Protein AF-A0A8J6F848-F1 (afdb_monomer)

Radius of gyration: 20.1 Å; Cα contacts (8 Å, |Δi|>4): 482; chains: 1; bounding box: 51×48×55 Å

Organism: Eleutherodactylus coqui (NCBI:txid57060)

pLDDT: mean 74.25, std 21.17, range [20.19, 95.5]

Secondary structure (DSSP, 8-state):
---------SSEEEEEEEEE--SS--SS-SSPPPTTSSS--HHHHHHHHHHHT--SS---EEES----TT--EEEEEEEEEE---TTSPPPPHHHHHHHHHHHHTTTT-EE---EE--TT--TTTT--EEEEEEEEEESS-GGGS-GGGTTTSEEES-S---HHHHHHHHHHHSEEEE-GGGS---S-------EEEEEEEEEEEE--SS-TTSS-TT-EEEEEEEEEE---TTTTPPPTT-STTHHHHHTTT--

InterPro domains:
  IPR001406 Pseudouridine synthase I, TruA [PTHR11142] (37-229)
  IPR020094 Pseudouridine synthase TruA/RsuA/RluB/E/F, N-terminal [G3DSA:3.30.70.580] (23-127)
  IPR020095 Pseudouridine synthase I, TruA, C-terminal [G3DSA:3.30.70.660] (128-230)
  IPR020097 Pseudouridine synthase I, TruA, alpha/beta domain [PF01416] (33-125)
  IPR020097 Pseudouridine synthase I, TruA, alpha/beta domain [PF01416] (169-204)
  IPR020103 Pseudouridine synthase, catalyti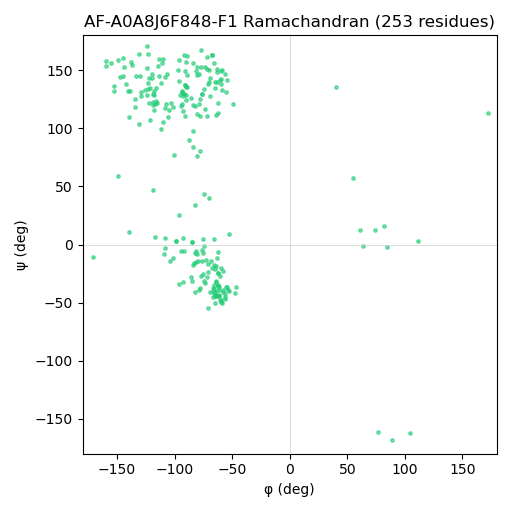c domain superfamily [SSF55120] (28-209)

Nearest PDB structures (foldseek):
  9enb-assembly1_B  TM=8.357E-01  e=1.355E-12  Homo sapiens
  9ene-assembly1_B  TM=8.222E-01  e=4.085E-12  Homo sapiens
  6sgb-assembly1_FB  TM=7.207E-01  e=4.743E-11  Trypanosoma brucei brucei
  6sgb-assembly1_FC  TM=6.734E-01  e=4.054E-10  Trypanosoma brucei brucei
  2v9k-assembly1_A  TM=6.030E-01  e=1.739E-05  Homo sapiens

Solvent-accessible surface area (backbone atoms only — not comparable to full-atom values): 14781 Å² total; per-residue (Å²): 139,86,87,80,78,68,63,94,61,98,56,47,34,32,38,32,40,29,27,34,64,61,91,62,84,74,40,53,12,39,48,67,49,60,91,89,49,96,45,53,7,52,41,45,55,54,31,55,22,49,51,73,70,59,41,61,74,83,58,61,73,42,57,37,63,70,39,54,63,70,51,74,33,76,72,42,40,26,28,36,56,55,34,60,52,93,93,47,79,80,77,52,47,64,57,45,32,52,55,37,34,65,59,28,65,93,46,67,52,39,59,76,44,45,40,59,34,42,92,88,65,41,42,44,80,70,38,61,58,45,76,48,80,47,39,37,34,22,45,33,48,68,92,70,51,57,78,91,46,57,88,66,47,47,54,35,63,56,66,74,77,66,57,69,61,51,48,56,58,29,52,75,58,43,41,77,46,77,44,61,90,37,51,64,89,65,93,82,60,92,64,84,48,51,41,37,40,28,76,39,48,48,75,43,84,47,74,75,89,57,60,88,81,76,53,62,87,75,56,47,34,35,38,35,40,39,29,22,40,36,83,30,77,92,76,77,43,38,52,55,68,77,54,99,36,35,71,63,34,71,76,63,77,66,125

Sequence (255 aa):
MCFIRVSLCSSLKIRVPLRLTDYSFSHSGVVRAPETQAVLGVQNYLEMAAQKLRPVGKVTFSISSRTDSGVHAICNSAHVDIERTPDKSPFSEETLVEALNYHLQPEPISIRKAIRVRDDFHARFKAISRTYFYRVVTGCKYRSLPVFERDLCWAAAERHLDVPRIQEAAQFFVGTHDFSGFRSIHKNTPCQSPVRTLLKADITPSTSLLPNPLQNSSLQFWDFTFKGSEDDQRSGRCRFGESHTATNKISSGRA

Structure (mmCIF, N/CA/C/O backbone):
data_AF-A0A8J6F848-F1
#
_entry.id   AF-A0A8J6F848-F1
#
loop_
_atom_site.group_PDB
_atom_site.id
_atom_site.type_symbol
_atom_site.label_atom_id
_atom_site.label_alt_id
_atom_site.label_comp_id
_atom_site.label_asym_id
_atom_site.label_entity_id
_atom_site.label_seq_id
_atom_site.pdbx_PDB_ins_code
_atom_site.Cartn_x
_atom_site.Cartn_y
_atom_site.Cartn_z
_atom_site.occupancy
_atom_site.B_iso_or_equiv
_atom_site.auth_seq_id
_atom_site.auth_comp_id
_atom_site.auth_asym_id
_atom_site.auth_atom_id
_atom_site.pdbx_PDB_model_num
ATOM 1 N N . MET A 1 1 ? -10.408 6.714 -5.820 1.00 21.14 1 MET A N 1
ATOM 2 C CA . MET A 1 1 ? -11.429 6.945 -4.773 1.00 21.14 1 MET A CA 1
ATOM 3 C C . MET A 1 1 ? -12.476 5.847 -4.883 1.00 21.14 1 MET A C 1
ATOM 5 O O . MET A 1 1 ? -12.931 5.598 -5.986 1.00 21.14 1 MET A O 1
ATOM 9 N N . CYS A 1 2 ? -12.818 5.155 -3.798 1.00 20.19 2 CYS A N 1
ATOM 10 C CA . CYS A 1 2 ? -13.908 4.172 -3.785 1.00 20.19 2 CYS A CA 1
ATOM 11 C C . CYS A 1 2 ? -14.793 4.480 -2.576 1.00 20.19 2 CYS A C 1
ATOM 13 O O . CYS A 1 2 ? -14.394 4.233 -1.439 1.00 20.19 2 CYS A O 1
ATOM 15 N N . PHE A 1 3 ? -15.944 5.093 -2.844 1.00 22.11 3 PHE A N 1
ATOM 16 C CA . PHE A 1 3 ? -17.043 5.289 -1.900 1.00 22.11 3 PHE A CA 1
ATOM 17 C C . PHE A 1 3 ? -17.921 4.027 -1.870 1.00 22.11 3 PHE A C 1
ATOM 19 O O . PHE A 1 3 ? -17.901 3.289 -2.849 1.00 22.11 3 PHE A O 1
ATOM 26 N N . ILE A 1 4 ? -18.665 3.791 -0.775 1.00 23.91 4 ILE A N 1
ATOM 27 C CA . ILE A 1 4 ? -20.105 3.424 -0.745 1.00 23.91 4 ILE A CA 1
ATOM 28 C C . ILE A 1 4 ? -20.554 3.049 0.696 1.00 23.91 4 ILE A C 1
ATOM 30 O O . ILE A 1 4 ? -20.099 2.060 1.261 1.00 23.91 4 ILE A O 1
ATOM 34 N N . ARG A 1 5 ? -21.436 3.922 1.221 1.00 21.75 5 ARG A N 1
ATOM 35 C CA . ARG A 1 5 ? -22.673 3.805 2.043 1.00 21.75 5 ARG A CA 1
ATOM 36 C C . ARG A 1 5 ? -22.828 2.795 3.213 1.00 21.75 5 ARG A C 1
ATOM 38 O O . ARG A 1 5 ? -22.573 1.603 3.091 1.00 21.75 5 ARG A O 1
ATOM 45 N N . VAL A 1 6 ? -23.389 3.337 4.304 1.00 21.84 6 VAL A N 1
ATOM 46 C CA . VAL A 1 6 ? -23.516 2.841 5.695 1.00 21.84 6 VAL A CA 1
ATOM 47 C C . VAL A 1 6 ? -24.875 2.169 5.980 1.00 21.84 6 VAL A C 1
ATOM 49 O O . VAL A 1 6 ? -25.885 2.605 5.433 1.00 21.84 6 VAL A O 1
ATOM 52 N N . SER A 1 7 ? -24.921 1.193 6.902 1.00 22.55 7 SER A N 1
ATOM 53 C CA . SER A 1 7 ? -26.113 0.860 7.713 1.00 22.55 7 SER A CA 1
ATOM 54 C C . SER A 1 7 ? -25.700 0.414 9.123 1.00 22.55 7 SER A C 1
ATOM 56 O O . SER A 1 7 ? -24.650 -0.199 9.283 1.00 22.55 7 SER A O 1
ATOM 58 N N . LEU A 1 8 ? -26.517 0.772 10.118 1.00 25.59 8 LEU A N 1
ATOM 59 C CA . LEU A 1 8 ? -26.288 0.679 11.565 1.00 25.59 8 LEU A CA 1
ATOM 60 C C . LEU A 1 8 ? -26.428 -0.753 12.109 1.00 25.59 8 LEU A C 1
ATOM 62 O O . LEU A 1 8 ? -27.462 -1.384 11.909 1.00 25.59 8 LEU A O 1
ATOM 66 N N . CYS A 1 9 ? -25.429 -1.201 12.867 1.00 23.30 9 CYS A N 1
ATOM 67 C CA . CYS A 1 9 ? -25.507 -2.315 13.810 1.00 23.30 9 CYS A CA 1
ATOM 68 C C . CYS A 1 9 ? -24.626 -1.972 15.025 1.00 23.30 9 CYS A C 1
ATOM 70 O O . CYS A 1 9 ? -23.692 -1.175 14.917 1.00 23.30 9 CYS A O 1
ATOM 72 N N . SER A 1 10 ? -24.945 -2.524 16.193 1.00 26.39 10 SER A N 1
ATOM 73 C CA . SER A 1 10 ? -24.353 -2.240 17.514 1.00 26.39 10 SER A CA 1
ATOM 74 C C . SER A 1 10 ? -22.871 -2.634 17.671 1.00 26.39 10 SER A C 1
ATOM 76 O O . SER A 1 10 ? -22.299 -2.452 18.741 1.00 26.39 10 SER A O 1
ATOM 78 N N . SER A 1 11 ? -22.227 -3.091 16.594 1.00 30.44 11 SER A N 1
ATOM 79 C CA . SER A 1 11 ? -20.779 -3.251 16.461 1.00 30.44 11 SER A CA 1
ATOM 80 C C . SER A 1 11 ? -20.291 -2.366 15.308 1.00 30.44 11 SER A C 1
ATOM 82 O O . SER A 1 11 ? -20.794 -2.425 14.187 1.00 30.44 11 SER A O 1
ATOM 84 N N . LEU A 1 12 ? -19.359 -1.452 15.587 1.00 31.36 12 LEU A N 1
ATOM 85 C CA . LEU A 1 12 ? -18.948 -0.440 14.618 1.00 31.36 12 LEU A CA 1
ATOM 86 C C . LEU A 1 12 ? -17.886 -1.019 13.673 1.00 31.36 12 LEU A C 1
ATOM 88 O O . LEU A 1 12 ? -16.706 -1.023 14.021 1.00 31.36 12 LEU A O 1
ATOM 92 N N . LYS A 1 13 ? -18.299 -1.467 12.481 1.00 38.81 13 LYS A N 1
ATOM 93 C CA . LYS A 1 13 ? -17.378 -1.859 11.403 1.00 38.81 13 LYS A CA 1
ATOM 94 C C . LYS A 1 13 ? -16.913 -0.632 10.640 1.00 38.81 13 LYS A C 1
ATOM 96 O O . LYS A 1 13 ? -17.727 0.069 10.032 1.00 38.81 13 LYS A O 1
ATOM 101 N N . ILE A 1 14 ? -15.611 -0.366 10.623 1.00 50.69 14 ILE A N 1
ATOM 102 C CA . ILE A 1 14 ? -15.056 0.794 9.918 1.00 50.69 14 ILE A CA 1
ATOM 103 C C . ILE A 1 14 ? -14.006 0.371 8.909 1.00 50.69 14 ILE A C 1
ATOM 105 O O . ILE A 1 14 ? -13.036 -0.301 9.243 1.00 50.69 14 ILE A O 1
ATOM 109 N N . ARG A 1 15 ? -14.165 0.838 7.669 1.00 42.88 15 ARG A N 1
ATOM 110 C CA . ARG A 1 15 ? -13.105 0.829 6.669 1.00 42.88 15 ARG A CA 1
ATOM 111 C C . ARG A 1 15 ? -12.149 1.979 6.940 1.00 42.88 15 ARG A C 1
ATOM 113 O O . ARG A 1 15 ? -12.528 3.144 6.858 1.00 42.88 15 ARG A O 1
ATOM 120 N N . VAL A 1 16 ? -10.892 1.631 7.152 1.00 51.47 16 VAL A N 1
ATOM 121 C CA . VAL A 1 16 ? -9.799 2.564 7.388 1.00 51.47 16 VAL A CA 1
ATOM 122 C C . VAL A 1 16 ? -8.853 2.519 6.187 1.00 51.47 16 VAL A C 1
ATOM 124 O O . VAL A 1 16 ? -8.072 1.572 6.066 1.00 51.47 16 VAL A O 1
ATOM 127 N N . PRO A 1 17 ? -8.916 3.465 5.232 1.00 35.94 17 PRO A N 1
ATOM 128 C CA . PRO A 1 17 ? -7.789 3.725 4.347 1.00 35.94 17 PRO A CA 1
ATOM 129 C C . PRO A 1 17 ? -6.576 4.205 5.158 1.00 35.94 17 PRO A C 1
ATOM 131 O O . PRO A 1 17 ? -6.552 5.297 5.729 1.00 35.94 17 PRO A O 1
ATOM 134 N N . LEU A 1 18 ? -5.564 3.354 5.169 1.00 39.75 18 LEU A N 1
ATOM 135 C CA . LEU A 1 18 ? -4.240 3.554 5.723 1.00 39.75 18 LEU A CA 1
ATOM 136 C C . LEU A 1 18 ? -3.334 4.142 4.645 1.00 39.75 18 LEU A C 1
ATOM 138 O O . LEU A 1 18 ? -3.220 3.591 3.546 1.00 39.75 18 LEU A O 1
ATOM 142 N N . ARG A 1 19 ? -2.654 5.235 4.978 1.00 34.75 19 ARG A N 1
ATOM 143 C CA . ARG A 1 19 ? -1.464 5.668 4.254 1.00 34.75 19 ARG A CA 1
ATOM 144 C C . ARG A 1 19 ? -0.260 5.367 5.123 1.00 34.75 19 ARG A C 1
ATOM 146 O O . ARG A 1 19 ? -0.031 6.003 6.148 1.00 34.75 19 ARG A O 1
ATOM 153 N N . LEU A 1 20 ? 0.497 4.387 4.669 1.00 42.78 20 LEU A N 1
ATOM 154 C CA . LEU A 1 20 ? 1.855 4.128 5.098 1.00 42.78 20 LEU A CA 1
ATOM 155 C C . LEU A 1 20 ? 2.745 4.985 4.208 1.00 42.78 20 LEU A C 1
ATOM 157 O O . LEU A 1 20 ? 3.105 4.609 3.092 1.00 42.78 20 LEU A O 1
ATOM 161 N N . THR A 1 21 ? 2.989 6.205 4.665 1.00 35.31 21 THR A N 1
ATOM 162 C CA . THR A 1 21 ? 4.119 7.002 4.197 1.00 35.31 21 THR A CA 1
ATOM 163 C C . THR A 1 21 ? 5.310 6.564 5.027 1.00 35.31 21 THR A C 1
ATOM 165 O O . THR A 1 21 ? 5.584 7.165 6.058 1.00 35.31 21 THR A O 1
ATOM 168 N N . ASP A 1 22 ? 5.957 5.475 4.620 1.00 37.97 22 ASP A N 1
ATOM 169 C CA . ASP A 1 22 ? 7.208 5.074 5.248 1.00 37.97 22 ASP A CA 1
ATOM 170 C C . ASP A 1 22 ? 8.316 5.979 4.691 1.00 37.97 22 ASP A C 1
ATOM 172 O O . ASP A 1 22 ? 8.503 6.090 3.480 1.00 37.97 22 ASP A O 1
ATOM 176 N N . TYR A 1 23 ? 9.048 6.635 5.587 1.00 39.47 23 T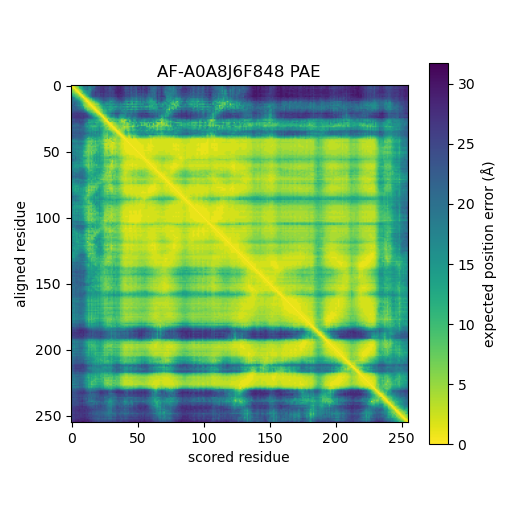YR A N 1
ATOM 177 C CA . TYR A 1 23 ? 10.386 7.161 5.299 1.00 39.47 23 TYR A CA 1
ATOM 178 C C . TYR A 1 23 ? 11.463 6.334 6.025 1.00 39.47 23 TYR A C 1
ATOM 180 O O . TYR A 1 23 ? 12.636 6.694 6.000 1.00 39.47 23 TYR A O 1
ATOM 188 N N . SER A 1 24 ? 11.087 5.230 6.685 1.00 37.69 24 SER A N 1
ATOM 189 C CA . SER A 1 24 ? 12.009 4.407 7.470 1.00 37.69 24 SER A CA 1
ATOM 190 C C . SER A 1 24 ? 11.557 2.952 7.553 1.00 37.69 24 SER A C 1
ATOM 192 O O . SER A 1 24 ? 10.431 2.665 7.921 1.00 37.69 24 SER A O 1
ATOM 194 N N . PHE A 1 25 ? 12.477 2.029 7.294 1.00 49.88 25 PHE A N 1
ATOM 195 C CA . PHE A 1 25 ? 12.288 0.575 7.209 1.00 49.88 25 PHE A CA 1
ATOM 196 C C . PHE A 1 25 ? 11.999 -0.131 8.561 1.00 49.88 25 PHE A C 1
ATOM 198 O O . PHE A 1 25 ? 12.546 -1.198 8.836 1.00 49.88 25 PHE A O 1
ATOM 205 N N . SER A 1 26 ? 11.194 0.450 9.455 1.00 57.34 26 SER A N 1
ATOM 206 C CA . SER A 1 26 ? 11.034 -0.041 10.835 1.00 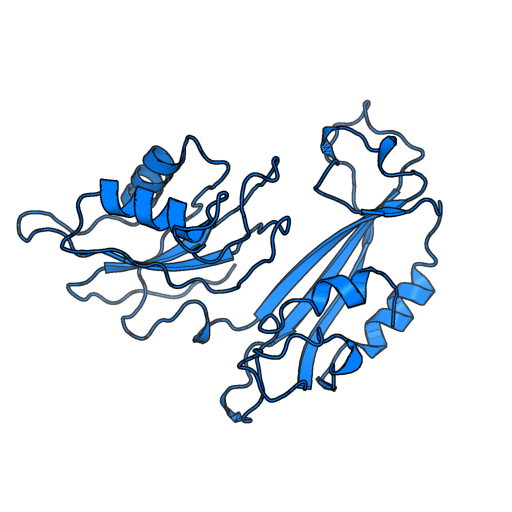57.34 26 SER A CA 1
ATOM 207 C C . SER A 1 26 ? 9.997 -1.159 11.009 1.00 57.34 26 SER A C 1
ATOM 209 O O . SER A 1 26 ? 9.794 -1.610 12.132 1.00 57.34 26 SER A O 1
ATOM 211 N N . HIS A 1 27 ? 9.363 -1.640 9.931 1.00 54.03 27 HIS A N 1
ATOM 212 C CA . HIS A 1 27 ? 8.267 -2.615 9.996 1.00 54.03 27 HIS A CA 1
ATOM 213 C C . HIS A 1 27 ? 8.552 -3.892 9.205 1.00 54.03 27 HIS A C 1
ATOM 215 O O . HIS A 1 27 ? 9.048 -3.852 8.078 1.00 54.03 27 HIS A O 1
ATOM 221 N N . SER A 1 28 ? 8.108 -5.037 9.727 1.00 62.72 28 SER A N 1
ATOM 222 C CA . SER A 1 28 ? 8.204 -6.348 9.063 1.00 62.72 28 SER A CA 1
ATOM 223 C C . SER A 1 28 ? 7.084 -6.593 8.035 1.00 62.72 28 SER A C 1
ATOM 225 O O . SER A 1 28 ? 6.619 -7.717 7.836 1.00 62.72 28 SER A O 1
ATOM 227 N N . GLY A 1 29 ? 6.654 -5.526 7.355 1.00 59.62 29 GLY A N 1
ATOM 228 C CA . GLY A 1 29 ? 5.510 -5.517 6.449 1.00 59.62 29 GLY A CA 1
ATOM 229 C C . GLY A 1 29 ? 4.186 -5.210 7.154 1.00 59.62 29 GLY A C 1
ATOM 230 O O . GLY A 1 29 ? 4.131 -4.751 8.297 1.00 59.62 29 GLY A O 1
ATOM 231 N N . VAL A 1 30 ? 3.080 -5.418 6.438 1.00 54.47 30 VAL A N 1
ATOM 232 C CA . VAL A 1 30 ? 1.762 -4.952 6.900 1.00 54.47 30 VAL A CA 1
ATOM 233 C C . VAL A 1 30 ? 1.044 -5.913 7.848 1.00 54.47 30 VAL A C 1
ATOM 235 O O . VAL A 1 30 ? 0.274 -5.466 8.693 1.00 54.47 30 VAL A O 1
ATOM 238 N N . VAL A 1 31 ? 1.253 -7.221 7.712 1.00 65.88 31 VAL A N 1
ATOM 239 C CA . VAL A 1 31 ? 0.524 -8.229 8.503 1.00 65.88 31 VAL A CA 1
ATOM 240 C C . VAL A 1 31 ? 1.118 -8.378 9.896 1.00 65.88 31 VAL A C 1
ATOM 242 O O . VAL A 1 31 ? 2.310 -8.159 10.076 1.00 65.88 31 VAL A O 1
ATOM 245 N N . ARG A 1 32 ? 0.284 -8.789 10.863 1.00 59.66 32 ARG A N 1
ATOM 246 C CA . ARG A 1 32 ? 0.712 -9.081 12.234 1.00 59.66 32 ARG A CA 1
ATOM 247 C C . ARG A 1 32 ? 1.934 -10.008 12.234 1.00 59.66 32 ARG A C 1
ATOM 249 O O . ARG A 1 32 ? 1.856 -11.131 11.731 1.00 59.66 32 ARG A O 1
ATOM 256 N N . ALA A 1 33 ? 3.026 -9.540 12.826 1.00 64.06 33 ALA A N 1
ATOM 257 C CA . ALA A 1 33 ? 4.201 -10.350 13.107 1.00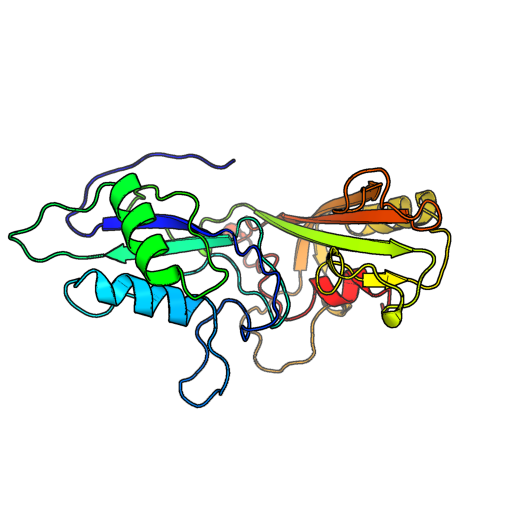 64.06 33 ALA A CA 1
ATOM 258 C C . ALA A 1 33 ? 3.978 -11.181 14.389 1.00 64.06 33 ALA A C 1
ATOM 260 O O . ALA A 1 33 ? 3.287 -10.703 15.300 1.00 64.06 33 ALA A O 1
ATOM 261 N N . PRO A 1 34 ? 4.525 -12.409 14.479 1.00 66.94 34 PRO A N 1
ATOM 262 C CA . PRO A 1 34 ? 4.526 -13.192 15.714 1.00 66.94 34 PRO A CA 1
ATOM 263 C C . PRO A 1 34 ? 5.242 -12.448 16.847 1.00 66.94 34 PRO A C 1
ATOM 265 O O . PRO A 1 34 ? 6.200 -11.723 16.597 1.00 66.94 34 PRO A O 1
ATOM 268 N N . GLU A 1 35 ? 4.839 -12.689 18.096 1.00 62.38 35 GLU A N 1
ATOM 269 C CA . GLU A 1 35 ? 5.449 -12.064 19.288 1.00 62.38 35 GLU A CA 1
ATOM 270 C C . GLU A 1 35 ? 6.948 -12.382 19.442 1.00 62.38 35 GLU A C 1
ATOM 272 O O . GLU A 1 35 ? 7.681 -11.652 20.098 1.00 62.38 35 GLU A O 1
ATOM 277 N N . THR A 1 36 ? 7.423 -13.446 18.793 1.00 61.88 36 THR A N 1
ATOM 278 C CA . THR A 1 36 ? 8.829 -13.867 18.784 1.00 61.88 36 THR A CA 1
ATOM 279 C C . THR A 1 36 ? 9.705 -13.081 17.804 1.00 61.88 36 THR A C 1
ATOM 281 O O . THR A 1 36 ? 10.917 -13.289 17.774 1.00 61.88 36 THR A O 1
ATOM 284 N N . GLN A 1 37 ? 9.124 -12.236 16.947 1.00 63.94 37 GLN A N 1
ATOM 285 C CA . GLN A 1 37 ? 9.863 -11.475 15.943 1.00 63.94 37 GLN A CA 1
ATOM 286 C C . GLN A 1 37 ? 10.250 -10.096 16.490 1.00 63.94 37 GLN A C 1
ATOM 288 O O . GLN A 1 37 ? 9.405 -9.358 16.983 1.00 63.94 37 GLN A O 1
ATOM 293 N N . ALA A 1 38 ? 11.526 -9.722 16.347 1.00 63.38 38 ALA A N 1
ATOM 294 C CA . ALA A 1 38 ? 12.065 -8.465 16.879 1.00 63.38 38 ALA A CA 1
ATOM 295 C C . ALA A 1 38 ? 11.450 -7.194 16.258 1.00 63.38 38 ALA A C 1
ATOM 297 O O . ALA A 1 38 ? 11.566 -6.115 16.831 1.00 63.38 38 ALA A O 1
ATOM 298 N N . VAL A 1 39 ? 10.813 -7.313 15.089 1.00 72.25 39 VAL A N 1
ATOM 299 C CA . VAL A 1 39 ? 10.214 -6.196 14.351 1.00 72.25 39 VAL A CA 1
ATOM 300 C C . VAL A 1 39 ? 8.729 -6.466 14.145 1.00 72.25 39 VAL A C 1
ATOM 302 O O . VAL A 1 39 ? 8.353 -7.470 13.529 1.00 72.25 39 VAL A O 1
ATOM 305 N N . LEU A 1 40 ? 7.893 -5.555 14.636 1.00 81.94 40 LEU A N 1
ATOM 306 C CA . LEU A 1 40 ? 6.441 -5.634 14.521 1.00 81.94 40 LEU A CA 1
ATOM 307 C C . LEU A 1 40 ? 5.962 -5.239 13.115 1.00 81.94 40 LEU A C 1
ATOM 309 O O . LEU A 1 40 ? 6.605 -4.467 12.401 1.00 81.94 40 LEU A O 1
ATOM 313 N N . GLY A 1 41 ? 4.814 -5.781 12.712 1.00 80.19 41 GLY A N 1
ATOM 314 C CA . GLY A 1 41 ? 4.131 -5.377 11.487 1.00 80.19 41 GLY A CA 1
ATOM 315 C C . GLY A 1 41 ? 3.163 -4.224 11.743 1.00 80.19 41 GLY A C 1
ATOM 316 O O . GLY A 1 41 ? 2.721 -4.001 12.870 1.00 80.19 41 GLY A O 1
ATOM 317 N N . VAL A 1 42 ? 2.754 -3.520 10.687 1.00 83.75 42 VAL A N 1
ATOM 318 C CA . VAL A 1 42 ? 1.798 -2.392 10.778 1.00 83.75 42 VAL A CA 1
ATOM 319 C C . VAL A 1 42 ? 0.505 -2.790 11.495 1.00 83.75 42 VAL A C 1
ATOM 321 O O . VAL A 1 42 ? -0.029 -2.022 12.293 1.00 83.75 42 VAL A O 1
ATOM 324 N N . GLN A 1 43 ? -0.001 -4.003 11.249 1.00 85.81 43 GLN A N 1
ATOM 325 C CA . GLN A 1 43 ? -1.193 -4.512 11.926 1.00 85.81 43 GLN A CA 1
ATOM 326 C C . GLN A 1 43 ? -1.044 -4.534 13.453 1.00 85.81 43 GLN A C 1
ATOM 328 O O . GLN A 1 43 ? -2.008 -4.207 14.141 1.00 85.81 43 GLN A O 1
ATOM 333 N N . ASN A 1 44 ? 0.135 -4.891 13.981 1.00 90.00 44 ASN A N 1
ATOM 334 C CA . ASN A 1 44 ? 0.377 -4.903 15.425 1.00 90.00 44 ASN A CA 1
ATOM 335 C C . ASN A 1 44 ? 0.170 -3.497 16.005 1.00 90.00 44 ASN A C 1
ATOM 337 O O . ASN A 1 44 ? -0.572 -3.337 16.970 1.00 90.00 44 ASN A O 1
ATOM 341 N N . TYR A 1 45 ? 0.758 -2.475 15.378 1.00 89.56 45 TYR A N 1
ATOM 342 C CA . TYR A 1 45 ? 0.643 -1.086 15.826 1.00 89.56 45 TYR A CA 1
ATOM 343 C C . TYR A 1 45 ? -0.789 -0.553 15.752 1.00 89.56 45 TYR A C 1
ATOM 345 O O . TYR A 1 45 ? -1.246 0.106 16.685 1.00 89.56 45 TYR A O 1
ATOM 353 N N . LEU A 1 46 ? -1.533 -0.886 14.692 1.00 89.12 46 LEU A N 1
ATOM 354 C CA . LEU A 1 46 ? -2.951 -0.528 14.576 1.00 89.12 46 LEU A CA 1
ATOM 355 C C . LEU A 1 46 ? -3.792 -1.142 15.698 1.00 89.12 46 LEU A C 1
ATOM 357 O O . LEU A 1 46 ? -4.637 -0.468 16.283 1.00 89.12 46 LEU A O 1
ATOM 361 N N . GLU A 1 47 ? -3.556 -2.414 16.015 1.00 92.88 47 GLU A N 1
ATOM 362 C CA . GLU A 1 47 ? -4.269 -3.121 17.079 1.00 92.88 47 GLU A CA 1
ATOM 363 C C . GLU A 1 47 ? -3.895 -2.581 18.463 1.00 92.88 47 GLU A C 1
ATOM 365 O O . GLU A 1 47 ? -4.778 -2.359 19.289 1.00 92.88 47 GLU A O 1
ATOM 370 N N . MET A 1 48 ? -2.615 -2.277 18.698 1.00 93.88 48 MET A N 1
ATOM 371 C CA . MET A 1 48 ? -2.149 -1.619 19.923 1.00 93.88 48 MET A CA 1
ATOM 372 C C . MET A 1 48 ? -2.772 -0.228 20.095 1.00 93.88 48 MET A C 1
ATOM 374 O O . MET A 1 48 ? -3.223 0.113 21.189 1.00 93.88 48 MET A O 1
ATOM 378 N N . ALA A 1 49 ? -2.834 0.571 19.025 1.00 92.06 49 ALA A N 1
ATOM 379 C CA . ALA A 1 49 ? -3.472 1.884 19.038 1.00 92.06 49 ALA A CA 1
ATOM 380 C C . ALA A 1 49 ? -4.980 1.779 19.307 1.00 92.06 49 ALA A C 1
ATOM 382 O O . ALA A 1 49 ? -5.508 2.506 20.148 1.00 92.06 49 ALA A O 1
ATOM 383 N N . ALA A 1 50 ? -5.670 0.834 18.663 1.00 92.56 50 ALA A N 1
ATOM 384 C CA . ALA A 1 50 ? -7.092 0.604 18.895 1.00 92.56 50 ALA A CA 1
ATOM 385 C C . ALA A 1 50 ? -7.383 0.102 20.315 1.00 92.56 50 ALA A C 1
ATOM 387 O O . ALA A 1 50 ? -8.379 0.509 20.911 1.00 92.56 50 ALA A O 1
ATOM 388 N N . GLN A 1 51 ? -6.499 -0.708 20.904 1.00 95.06 51 GLN A N 1
ATOM 389 C CA . GLN A 1 51 ? -6.664 -1.168 22.283 1.00 95.06 51 GLN A CA 1
ATOM 390 C C . GLN A 1 51 ? -6.608 -0.009 23.293 1.00 95.06 51 GLN A C 1
ATOM 392 O O . GLN A 1 51 ? -7.315 -0.036 24.303 1.00 95.06 51 GLN A O 1
ATOM 397 N N . LYS A 1 52 ? -5.841 1.056 23.008 1.00 95.38 52 LYS A N 1
ATOM 398 C CA . LYS A 1 52 ? -5.798 2.273 23.843 1.00 95.38 52 LYS A CA 1
ATOM 399 C C . LYS A 1 52 ? -7.121 3.049 23.853 1.00 95.38 52 LYS A C 1
ATOM 401 O O . LYS A 1 52 ? -7.373 3.788 24.803 1.00 95.38 52 LYS A O 1
ATOM 406 N N . LEU A 1 53 ? -8.013 2.806 22.887 1.00 92.56 53 LEU A N 1
ATOM 407 C CA . LEU A 1 53 ? -9.373 3.363 22.869 1.00 92.56 53 LEU A CA 1
ATOM 408 C C . LEU A 1 53 ? -10.328 2.687 23.869 1.00 92.56 53 LEU A C 1
ATOM 410 O O . LEU A 1 53 ? -11.485 3.099 23.979 1.00 92.56 53 LEU A O 1
ATOM 414 N N . ARG A 1 54 ? -9.840 1.679 24.609 1.00 93.38 54 ARG A N 1
ATOM 415 C CA . ARG A 1 54 ? -10.579 0.888 25.606 1.00 93.38 54 ARG A CA 1
ATOM 416 C C . ARG A 1 54 ? -11.859 0.256 25.033 1.00 93.38 54 ARG A C 1
ATOM 418 O O . ARG A 1 54 ? -12.950 0.531 25.540 1.00 93.38 54 ARG A O 1
ATOM 425 N N . PRO A 1 55 ? -11.737 -0.546 23.961 1.00 91.88 55 PRO A N 1
ATOM 426 C CA . PRO A 1 55 ? -12.849 -1.318 23.428 1.00 91.88 55 PRO A CA 1
ATOM 427 C C . PRO A 1 55 ? -13.272 -2.423 24.404 1.00 91.88 55 PRO A C 1
ATOM 429 O O . PRO A 1 55 ? -12.514 -2.810 25.298 1.00 91.88 55 PRO A O 1
ATOM 432 N N . VAL A 1 56 ? -14.470 -2.965 24.200 1.00 91.19 56 VAL A N 1
ATOM 433 C CA . VAL A 1 56 ? -14.882 -4.231 24.808 1.00 91.19 56 VAL A CA 1
ATOM 434 C C . VAL A 1 56 ? -14.134 -5.351 24.083 1.00 91.19 56 VAL A C 1
ATOM 436 O O . VAL A 1 56 ? -14.277 -5.537 22.878 1.00 91.19 56 VAL A O 1
ATOM 439 N N . GLY A 1 57 ? -13.287 -6.075 24.814 1.00 90.00 57 GLY A N 1
ATOM 440 C CA . GLY A 1 57 ? -12.504 -7.180 24.265 1.00 90.00 57 GLY A CA 1
ATOM 441 C C . GLY A 1 57 ? -11.287 -6.759 23.430 1.00 90.00 57 GLY A C 1
ATOM 442 O O . GLY A 1 57 ? -10.752 -5.654 23.553 1.00 90.00 57 GLY A O 1
ATOM 443 N N . LYS A 1 58 ? -10.800 -7.707 22.621 1.00 91.19 58 LYS A N 1
ATOM 444 C CA . LYS A 1 58 ? -9.612 -7.548 21.775 1.00 91.19 58 LYS A CA 1
ATOM 445 C C . LYS A 1 58 ? -10.013 -7.093 20.379 1.00 91.19 58 LYS A C 1
ATOM 447 O O . LYS A 1 58 ? -10.834 -7.733 19.728 1.00 91.19 58 LYS A O 1
ATOM 452 N N . VAL A 1 59 ? -9.347 -6.058 19.880 1.00 88.56 59 VAL A N 1
ATOM 453 C CA . VAL A 1 59 ? -9.542 -5.569 18.512 1.00 88.56 59 VAL A CA 1
ATOM 454 C C . VAL A 1 59 ? -8.583 -6.267 17.551 1.00 88.56 59 VAL A C 1
ATOM 456 O O . VAL A 1 59 ? -7.399 -6.432 17.842 1.00 88.56 59 VAL A O 1
ATOM 459 N N . THR A 1 60 ? -9.093 -6.686 16.392 1.00 89.88 60 THR A N 1
ATOM 460 C CA . THR A 1 60 ? -8.289 -7.269 15.310 1.00 89.88 60 THR A CA 1
ATOM 461 C C . THR A 1 60 ? -8.609 -6.568 14.000 1.00 89.88 60 THR A C 1
ATOM 463 O O . THR A 1 60 ? -9.775 -6.418 13.636 1.00 89.88 60 THR A O 1
ATOM 466 N N . PHE A 1 61 ? -7.571 -6.154 13.276 1.00 88.12 61 PHE A N 1
ATOM 467 C CA . PHE A 1 61 ? -7.731 -5.553 11.955 1.00 88.12 61 PHE A CA 1
ATOM 468 C C . PHE A 1 61 ? -7.664 -6.618 10.866 1.00 88.12 61 PHE A C 1
ATOM 470 O O . PHE A 1 61 ? -6.777 -7.467 10.841 1.00 88.12 61 PHE A O 1
ATOM 477 N N . SER A 1 62 ? -8.556 -6.505 9.891 1.00 86.25 62 SER A N 1
ATOM 478 C CA . SER A 1 62 ? -8.540 -7.322 8.684 1.00 86.25 62 SER A CA 1
ATOM 479 C C . SER A 1 62 ? -8.150 -6.465 7.488 1.00 86.25 62 SER A C 1
ATOM 481 O O . SER A 1 62 ? -8.935 -5.652 6.987 1.00 86.25 62 SER A O 1
ATOM 483 N N . ILE A 1 63 ? -6.912 -6.643 7.030 1.00 82.88 63 ILE A N 1
ATOM 484 C CA . ILE A 1 63 ? -6.276 -5.786 6.027 1.00 82.88 63 ILE A CA 1
ATOM 485 C C . ILE A 1 63 ? -6.548 -6.289 4.603 1.00 82.88 63 ILE A C 1
ATOM 487 O O . ILE A 1 63 ? -6.672 -7.486 4.346 1.00 82.88 63 ILE A O 1
ATOM 491 N N . SER A 1 64 ? -6.666 -5.354 3.660 1.00 80.44 64 SER A N 1
ATOM 492 C CA . SER A 1 64 ? -7.015 -5.629 2.267 1.00 80.44 64 SER A CA 1
ATOM 493 C C . SER A 1 64 ? -5.884 -6.262 1.468 1.00 80.44 64 SER A C 1
ATOM 495 O O . SER A 1 64 ? -6.170 -7.061 0.582 1.00 80.44 64 SER A O 1
ATOM 497 N N . SER A 1 65 ? -4.627 -5.926 1.767 1.00 75.44 65 SER A N 1
ATOM 498 C CA . SER A 1 65 ? -3.438 -6.464 1.104 1.00 75.44 65 SER A CA 1
ATOM 499 C C . SER A 1 65 ? -2.317 -6.677 2.107 1.00 75.44 65 SER A C 1
ATOM 501 O O . SER A 1 65 ? -2.058 -5.801 2.936 1.00 75.44 65 SER A O 1
ATOM 503 N N . ARG A 1 66 ? -1.613 -7.804 1.978 1.00 75.81 66 ARG A N 1
ATOM 504 C CA . ARG A 1 66 ? -0.305 -7.983 2.617 1.00 75.81 66 ARG A CA 1
ATOM 505 C C . ARG A 1 66 ? 0.722 -7.147 1.851 1.00 75.81 66 ARG A C 1
ATOM 507 O O . ARG A 1 66 ? 0.548 -6.901 0.656 1.00 75.81 66 ARG A O 1
ATOM 514 N N . THR A 1 67 ? 1.770 -6.733 2.540 1.00 72.94 67 THR A N 1
ATOM 515 C CA . THR A 1 67 ? 2.998 -6.215 1.938 1.00 72.94 67 THR A CA 1
ATOM 516 C C . THR A 1 67 ? 4.163 -6.899 2.635 1.00 72.94 67 THR A C 1
ATOM 518 O O . THR A 1 67 ? 4.060 -7.223 3.824 1.00 72.94 67 THR A O 1
ATOM 521 N N . ASP A 1 68 ? 5.226 -7.160 1.883 1.00 71.69 68 ASP A N 1
ATOM 522 C CA . ASP A 1 68 ? 6.458 -7.703 2.442 1.00 71.69 68 ASP A CA 1
ATOM 523 C C . ASP A 1 68 ? 7.248 -6.593 3.154 1.00 71.69 68 ASP A C 1
ATOM 525 O O . ASP A 1 68 ? 6.949 -5.402 3.018 1.00 71.69 68 ASP A O 1
ATOM 529 N N . SER A 1 69 ? 8.256 -6.984 3.933 1.00 70.88 69 SER A N 1
ATOM 530 C CA . SER A 1 69 ? 9.149 -6.037 4.607 1.00 70.88 69 SER A CA 1
ATOM 531 C C . SER A 1 69 ? 9.778 -5.077 3.595 1.00 70.88 69 SER A C 1
ATOM 533 O O . SER A 1 69 ? 10.299 -5.514 2.568 1.00 70.88 69 SER A O 1
ATOM 535 N N . GLY A 1 70 ? 9.728 -3.776 3.885 1.00 69.75 70 GLY A N 1
ATOM 536 C CA . GLY A 1 70 ? 10.257 -2.735 3.000 1.00 69.75 70 GLY A CA 1
ATOM 537 C C . GLY A 1 70 ? 9.334 -2.263 1.887 1.00 69.75 70 GLY A C 1
ATOM 538 O O . GLY A 1 70 ? 9.709 -1.377 1.123 1.00 69.75 70 GLY A O 1
ATOM 539 N N . VAL A 1 71 ? 8.137 -2.842 1.767 1.00 76.62 71 VAL A N 1
ATOM 540 C CA . VAL A 1 71 ? 7.140 -2.393 0.796 1.00 76.62 71 VAL A CA 1
ATOM 541 C C . VAL A 1 71 ? 6.173 -1.412 1.452 1.00 76.62 71 VAL A C 1
ATOM 543 O O . VAL A 1 71 ? 5.417 -1.755 2.364 1.00 76.62 71 VAL A O 1
ATOM 546 N N . HIS A 1 72 ? 6.165 -0.202 0.903 1.00 76.19 72 HIS A N 1
ATOM 547 C CA . HIS A 1 72 ? 5.304 0.911 1.292 1.00 76.19 72 HIS A CA 1
ATOM 548 C C . HIS A 1 72 ? 3.848 0.703 0.871 1.00 76.19 72 HIS A C 1
ATOM 550 O O . HIS A 1 72 ? 3.550 -0.047 -0.063 1.00 76.19 72 HIS A O 1
ATOM 556 N N . ALA A 1 73 ? 2.919 1.440 1.488 1.00 76.56 73 ALA A N 1
ATOM 557 C CA . ALA A 1 73 ? 1.538 1.474 1.014 1.00 76.56 73 ALA A CA 1
ATOM 558 C C . ALA A 1 73 ? 0.915 2.871 1.080 1.00 76.56 73 ALA A C 1
ATOM 560 O O . ALA A 1 73 ? 0.518 3.354 2.132 1.00 76.56 73 ALA A O 1
ATOM 561 N N . ILE A 1 74 ? 0.695 3.483 -0.080 1.00 75.62 74 ILE A N 1
ATOM 562 C CA . ILE A 1 74 ? 0.106 4.828 -0.168 1.00 75.62 74 ILE A CA 1
ATOM 563 C C . ILE A 1 74 ? -1.359 4.844 0.311 1.00 75.62 74 ILE A C 1
ATOM 565 O O . ILE A 1 74 ? -1.798 5.808 0.936 1.00 75.62 74 ILE A O 1
ATOM 569 N N . CYS A 1 75 ? -2.119 3.788 0.001 1.00 78.50 75 CYS A N 1
ATOM 570 C CA . CYS A 1 75 ? -3.556 3.677 0.272 1.00 78.50 75 CYS A CA 1
ATOM 571 C C . CYS A 1 75 ? -3.966 2.212 0.524 1.00 78.50 75 CYS A C 1
ATOM 573 O O . CYS A 1 75 ? -4.806 1.667 -0.200 1.00 78.50 75 CYS A O 1
ATOM 575 N N . ASN A 1 76 ? -3.383 1.546 1.525 1.00 80.25 76 ASN A N 1
ATOM 576 C CA . ASN A 1 76 ? -3.904 0.240 1.945 1.00 80.25 76 ASN A CA 1
ATOM 577 C C . ASN A 1 76 ? -5.257 0.441 2.643 1.00 80.25 76 ASN A C 1
ATOM 579 O O . ASN A 1 76 ? -5.513 1.485 3.222 1.00 80.25 76 ASN A O 1
ATOM 583 N N . SER A 1 77 ? -6.170 -0.517 2.576 1.00 84.44 77 SER A N 1
ATOM 584 C CA . SER A 1 77 ? -7.423 -0.466 3.341 1.00 84.44 77 SER A CA 1
ATOM 585 C C . SER A 1 77 ? -7.432 -1.571 4.384 1.00 84.44 77 SER A C 1
ATOM 587 O O . SER A 1 77 ? -6.970 -2.673 4.112 1.00 84.44 77 SER A O 1
ATOM 589 N N . ALA A 1 78 ? -8.021 -1.317 5.542 1.00 86.50 78 ALA A N 1
ATOM 590 C CA . ALA A 1 78 ? -8.365 -2.348 6.512 1.00 86.50 78 ALA A CA 1
ATOM 591 C C . ALA A 1 78 ? -9.813 -2.173 6.967 1.00 86.50 78 ALA A C 1
ATOM 593 O O . ALA A 1 78 ? -10.411 -1.123 6.726 1.00 86.50 78 ALA A O 1
ATOM 594 N N . HIS A 1 79 ? -10.379 -3.202 7.589 1.00 88.69 79 HIS A N 1
ATOM 595 C CA . HIS A 1 79 ? -11.586 -3.047 8.389 1.00 88.69 79 HIS A CA 1
ATOM 596 C C . HIS A 1 79 ? -11.368 -3.560 9.802 1.00 88.69 79 HIS A C 1
ATOM 598 O O . HIS A 1 79 ? -10.525 -4.434 10.021 1.00 88.69 79 HIS A O 1
ATOM 604 N N . VAL A 1 80 ? -12.110 -2.974 10.730 1.00 90.75 80 VAL A N 1
ATOM 605 C CA . VAL A 1 80 ? -12.030 -3.259 12.154 1.00 90.75 80 VAL A CA 1
ATOM 606 C C . VAL A 1 80 ? -13.402 -3.097 12.781 1.00 90.75 80 VAL A C 1
ATOM 608 O O . VAL A 1 80 ? -14.143 -2.188 12.396 1.00 90.75 80 VAL A O 1
ATOM 611 N N . ASP A 1 81 ? -13.681 -3.955 13.756 1.00 89.88 81 ASP A N 1
ATOM 612 C CA . ASP A 1 81 ? -14.884 -3.911 14.572 1.00 89.88 81 ASP A CA 1
ATOM 613 C C . ASP A 1 81 ? -14.475 -3.421 15.964 1.00 89.88 81 ASP A C 1
ATOM 615 O O . ASP A 1 81 ? -13.595 -4.003 16.604 1.00 89.88 81 ASP A O 1
ATOM 619 N N . ILE A 1 82 ? -15.057 -2.302 16.401 1.00 88.88 82 ILE A N 1
ATOM 620 C CA . ILE A 1 82 ? -14.763 -1.690 17.702 1.00 88.88 82 ILE A CA 1
ATOM 621 C C . ILE A 1 82 ? -16.060 -1.604 18.495 1.00 88.88 82 ILE A C 1
ATOM 623 O O . ILE A 1 82 ? -16.925 -0.771 18.218 1.00 88.88 82 ILE A O 1
ATOM 627 N N . GLU A 1 83 ? -16.177 -2.458 19.502 1.00 89.69 83 GLU A N 1
ATOM 628 C CA . GLU A 1 83 ? -17.263 -2.413 20.472 1.00 89.69 83 GLU A CA 1
ATOM 629 C C . GLU A 1 83 ? -16.875 -1.496 21.639 1.00 89.69 83 GLU A C 1
ATOM 631 O O . GLU A 1 83 ? -15.741 -1.533 22.123 1.00 89.69 83 GLU A O 1
ATOM 636 N N . ARG A 1 84 ? -17.796 -0.635 22.078 1.00 88.12 84 ARG A N 1
ATOM 637 C CA . ARG A 1 84 ? -17.608 0.236 23.248 1.00 88.12 84 ARG A CA 1
ATOM 638 C C . ARG A 1 84 ? -18.515 -0.224 24.378 1.00 88.12 84 ARG A C 1
ATOM 640 O O . ARG A 1 84 ? -19.508 -0.904 24.146 1.00 88.12 84 ARG A O 1
ATOM 647 N N . THR A 1 85 ? -18.169 0.166 25.598 1.00 87.31 85 THR A N 1
ATOM 648 C CA . THR A 1 85 ? -19.012 -0.101 26.762 1.00 87.31 85 THR A CA 1
ATOM 649 C C . THR A 1 85 ? -20.397 0.549 26.589 1.00 87.31 85 THR A C 1
ATOM 651 O O . THR A 1 85 ? -20.486 1.593 25.935 1.00 87.31 85 THR A O 1
ATOM 654 N N . PRO A 1 86 ? -21.479 -0.033 27.148 1.00 82.75 86 PRO A N 1
ATOM 655 C CA . PRO A 1 86 ? -22.853 0.430 26.905 1.00 82.75 86 PRO A CA 1
ATOM 656 C C . PRO A 1 86 ? -23.128 1.897 27.273 1.00 82.75 86 PRO A C 1
ATOM 658 O O . PRO A 1 86 ? -24.042 2.509 26.730 1.00 82.75 86 PRO A O 1
ATOM 661 N N . ASP A 1 87 ? -22.330 2.474 28.173 1.00 89.12 87 ASP A N 1
ATOM 662 C CA . ASP A 1 87 ? -22.383 3.877 28.602 1.00 89.12 87 ASP A CA 1
ATOM 663 C C . ASP A 1 87 ? -21.803 4.864 27.572 1.00 89.12 87 ASP A C 1
ATOM 665 O O . ASP A 1 87 ? -21.901 6.079 27.754 1.00 89.12 87 ASP A O 1
ATOM 669 N N . LYS A 1 88 ? -21.189 4.375 26.487 1.00 85.69 88 LYS A N 1
ATOM 670 C CA . LYS A 1 88 ? -20.492 5.208 25.502 1.00 85.69 88 LYS A CA 1
ATOM 671 C C . LYS A 1 88 ? -21.120 5.104 24.124 1.00 85.69 88 LYS A C 1
ATOM 673 O O . LYS A 1 88 ? -21.289 4.024 23.567 1.00 85.69 88 LYS A O 1
ATOM 678 N N . SER A 1 89 ? -21.354 6.260 23.509 1.00 86.81 89 SER A N 1
ATOM 679 C CA . SER A 1 89 ? -21.771 6.335 22.110 1.00 86.81 89 SER A CA 1
ATOM 680 C C . SER A 1 89 ? -20.684 5.784 21.172 1.00 86.81 89 SER A C 1
ATOM 682 O O . SER A 1 89 ? -19.491 5.929 21.459 1.00 86.81 89 SER A O 1
ATOM 684 N N . PRO A 1 90 ? -21.038 5.175 20.028 1.00 85.69 90 PRO A N 1
ATOM 685 C CA . PRO A 1 90 ? -20.057 4.793 19.015 1.00 85.69 90 PRO A CA 1
ATOM 686 C C . PRO A 1 90 ? -19.226 5.997 18.559 1.00 85.69 90 PRO A C 1
ATOM 688 O O . PRO A 1 90 ? -19.742 7.112 18.473 1.00 85.69 90 PRO A O 1
ATOM 691 N N . PHE A 1 91 ? -17.957 5.776 18.213 1.00 86.06 91 PHE A N 1
ATOM 692 C CA . PHE A 1 91 ? -17.131 6.841 17.642 1.00 86.06 91 PHE A CA 1
ATOM 693 C C . PHE A 1 91 ? -17.748 7.367 16.330 1.00 86.06 91 PHE A C 1
ATOM 695 O O . PHE A 1 91 ? -18.298 6.600 15.522 1.00 86.06 91 PHE A O 1
ATOM 702 N N . SER A 1 92 ? -17.654 8.680 16.108 1.00 90.56 92 SER A N 1
ATOM 703 C CA . SER A 1 92 ? -17.761 9.233 14.755 1.00 90.56 92 SER A CA 1
ATOM 704 C C . SER A 1 92 ? -16.547 8.796 13.930 1.00 90.56 92 SER A C 1
ATOM 706 O O . SER A 1 92 ? -15.539 8.330 14.471 1.00 90.56 92 SER A O 1
ATOM 708 N N . GLU A 1 93 ? -16.651 8.910 12.609 1.00 87.00 93 GLU A N 1
ATOM 709 C CA . GLU A 1 93 ? -15.564 8.536 11.703 1.00 87.00 93 GLU A CA 1
ATOM 710 C C . GLU A 1 93 ? -14.330 9.415 11.957 1.00 87.00 93 GLU A C 1
ATOM 712 O O . GLU A 1 93 ? -13.222 8.902 12.098 1.00 87.00 93 GLU A O 1
ATOM 717 N N . GLU A 1 94 ? -14.530 10.722 12.113 1.00 90.75 94 GLU A N 1
ATOM 718 C CA . GLU A 1 94 ? -13.481 11.713 12.351 1.00 90.75 94 GLU A CA 1
ATOM 719 C C . GLU A 1 94 ? -12.782 11.486 13.694 1.00 90.75 94 GLU A C 1
ATOM 721 O O . GLU A 1 94 ? -11.559 11.349 13.738 1.00 90.75 94 GLU A O 1
ATOM 726 N N . THR A 1 95 ? -13.550 11.342 14.781 1.00 92.44 95 THR A N 1
ATOM 727 C CA . THR A 1 95 ? -12.982 11.118 16.119 1.00 92.44 95 THR A CA 1
ATOM 728 C C . THR A 1 95 ? -12.200 9.812 16.182 1.00 92.44 95 THR A C 1
ATOM 730 O O . THR A 1 95 ? -11.172 9.750 16.854 1.00 92.44 95 THR A O 1
ATOM 733 N N . LEU A 1 96 ? -12.638 8.761 15.478 1.00 91.38 96 LEU A N 1
ATOM 734 C CA . LEU A 1 96 ? -11.867 7.522 15.435 1.00 91.38 96 LEU A CA 1
ATOM 735 C C . LEU A 1 96 ? -10.519 7.719 14.732 1.00 91.38 96 LEU A C 1
ATOM 737 O O . LEU A 1 96 ? -9.505 7.218 15.216 1.00 91.38 96 LEU A O 1
ATOM 741 N N . VAL A 1 97 ? -10.503 8.429 13.599 1.00 89.31 97 VAL A N 1
ATOM 742 C CA . VAL A 1 97 ? -9.266 8.723 12.860 1.00 89.31 97 VAL A CA 1
ATOM 743 C C . VAL A 1 97 ? -8.294 9.503 13.737 1.00 89.31 97 VAL A C 1
ATOM 745 O O . VAL A 1 97 ? -7.133 9.113 13.847 1.00 89.31 97 VAL A O 1
ATOM 748 N N . GLU A 1 98 ? -8.764 10.567 14.385 1.00 93.88 98 GLU A N 1
ATOM 749 C 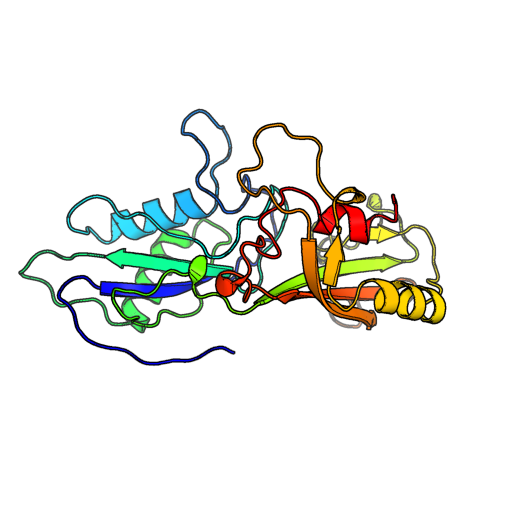CA . GLU A 1 98 ? -7.950 11.396 15.276 1.00 93.88 98 GLU A CA 1
ATOM 750 C C . GLU A 1 98 ? -7.400 10.593 16.456 1.00 93.88 98 GLU A C 1
ATOM 752 O O . GLU A 1 98 ? -6.198 10.626 16.715 1.00 93.88 98 GLU A O 1
ATOM 757 N N . ALA A 1 99 ? -8.250 9.816 17.132 1.00 94.25 99 ALA A N 1
ATOM 758 C CA . ALA A 1 99 ? -7.850 9.053 18.309 1.00 94.25 99 ALA A CA 1
ATOM 759 C C . ALA A 1 99 ? -6.849 7.936 17.973 1.00 94.25 99 ALA A C 1
ATOM 761 O O . ALA A 1 99 ? -5.873 7.731 18.698 1.00 94.25 99 ALA A O 1
ATOM 762 N N . LEU A 1 100 ? -7.048 7.225 16.859 1.00 91.81 100 LEU A N 1
ATOM 763 C CA . LEU A 1 100 ? -6.086 6.223 16.407 1.00 91.81 100 LEU A CA 1
ATOM 764 C C . LEU A 1 100 ? -4.763 6.873 15.983 1.00 91.81 100 LEU A C 1
ATOM 766 O O . LEU A 1 100 ? -3.711 6.406 16.407 1.00 91.81 100 LEU A O 1
ATOM 770 N N . ASN A 1 101 ? -4.796 7.964 15.209 1.00 89.69 101 ASN A N 1
ATOM 771 C CA . ASN A 1 101 ? -3.582 8.682 14.807 1.00 89.69 101 ASN A CA 1
ATOM 772 C C . ASN A 1 101 ? -2.815 9.243 16.005 1.00 89.69 101 ASN A C 1
ATOM 774 O O . ASN A 1 101 ? -1.592 9.161 16.022 1.00 89.69 101 ASN A O 1
ATOM 778 N N . TYR A 1 102 ? -3.508 9.755 17.026 1.00 95.50 102 TYR A N 1
ATOM 779 C CA . TYR A 1 102 ? -2.887 10.199 18.274 1.00 95.50 102 TYR A CA 1
ATOM 780 C C . TYR A 1 102 ? -2.063 9.079 18.925 1.00 95.50 102 TYR A C 1
ATOM 782 O O . TYR A 1 102 ? -0.931 9.290 19.351 1.00 95.50 102 TYR A O 1
ATOM 790 N N . HIS A 1 103 ? -2.592 7.856 18.946 1.00 94.12 103 HIS A N 1
ATOM 791 C CA . HIS A 1 103 ? -1.889 6.701 19.502 1.00 94.12 103 HIS A CA 1
ATOM 792 C C . HIS A 1 103 ? -0.834 6.081 18.578 1.00 94.12 103 HIS A C 1
ATOM 794 O O . HIS A 1 103 ? -0.016 5.300 19.070 1.00 94.12 103 HIS A O 1
ATOM 800 N N . LEU A 1 104 ? -0.849 6.430 17.289 1.00 88.06 104 LEU A N 1
ATOM 801 C CA . LEU A 1 104 ? 0.124 6.016 16.276 1.00 88.06 104 LEU A CA 1
ATOM 802 C C . LEU A 1 104 ? 1.256 7.030 16.074 1.00 88.06 104 LEU A C 1
ATOM 804 O O . LEU A 1 104 ? 2.181 6.710 15.349 1.00 88.06 104 LEU A O 1
ATOM 808 N N . GLN A 1 105 ? 1.223 8.209 16.711 1.00 87.88 105 GLN A N 1
ATOM 809 C CA . GLN A 1 105 ? 2.229 9.273 16.537 1.00 87.88 105 GLN A CA 1
ATOM 810 C C . GLN A 1 105 ? 3.706 8.829 16.577 1.00 87.88 105 GLN A C 1
ATOM 812 O O . GLN A 1 105 ? 4.487 9.414 15.828 1.00 87.88 105 GLN A O 1
ATOM 817 N N . PRO A 1 106 ? 4.126 7.850 17.410 1.00 86.06 106 PRO A N 1
ATOM 818 C CA . PRO A 1 106 ? 5.514 7.380 17.405 1.00 86.06 106 PRO A CA 1
ATOM 819 C C . PRO A 1 106 ? 5.917 6.643 16.122 1.00 86.06 106 PRO A C 1
ATOM 821 O O . PRO A 1 106 ? 7.103 6.529 15.829 1.00 86.06 106 PRO A O 1
ATOM 824 N N . GLU A 1 107 ? 4.940 6.143 15.370 1.00 83.44 107 GLU A N 1
ATOM 825 C CA . GLU A 1 107 ? 5.136 5.296 14.203 1.00 83.44 107 GLU A CA 1
ATOM 826 C C . GLU A 1 107 ? 4.841 6.078 12.912 1.00 83.44 107 GLU A C 1
ATOM 828 O O . GLU A 1 107 ? 3.917 6.897 12.874 1.00 83.44 107 GLU A O 1
ATOM 833 N N . PRO A 1 108 ? 5.534 5.798 11.795 1.00 79.31 108 PRO A N 1
ATOM 834 C CA . PRO A 1 108 ? 5.248 6.387 10.482 1.00 79.31 108 PRO A CA 1
ATOM 835 C C . PRO A 1 108 ? 3.981 5.784 9.828 1.00 79.31 108 PRO A C 1
ATOM 837 O O . PRO A 1 108 ? 3.931 5.475 8.636 1.00 79.31 108 PRO A O 1
ATOM 840 N N . ILE A 1 109 ? 2.914 5.616 10.612 1.00 81.94 109 ILE A N 1
ATOM 841 C CA . ILE A 1 109 ? 1.627 5.052 10.205 1.00 81.94 109 ILE A CA 1
ATOM 842 C C . ILE A 1 109 ? 0.569 6.140 10.348 1.00 81.94 109 ILE A C 1
ATOM 844 O O . ILE A 1 109 ? 0.350 6.669 11.433 1.00 81.94 109 ILE A O 1
ATOM 848 N N . SER A 1 110 ? -0.144 6.437 9.259 1.00 81.94 110 SER A N 1
ATOM 849 C CA . SER A 1 110 ? -1.237 7.409 9.290 1.00 81.94 110 SER A CA 1
ATOM 850 C C . SER A 1 110 ? -2.540 6.826 8.758 1.00 81.94 110 SER A C 1
ATOM 852 O O . SER A 1 110 ? -2.619 6.205 7.691 1.00 81.94 110 SER A O 1
ATOM 854 N N . ILE A 1 111 ? -3.606 7.066 9.503 1.00 84.88 111 ILE A N 1
ATOM 855 C CA . ILE A 1 111 ? -4.972 6.812 9.086 1.00 84.88 111 ILE A CA 1
ATOM 856 C C . ILE A 1 111 ? -5.500 8.070 8.413 1.00 84.88 111 ILE A C 1
ATOM 858 O O . ILE A 1 111 ? -5.500 9.148 9.001 1.00 84.88 111 ILE A O 1
ATOM 862 N N . ARG A 1 112 ? -5.982 7.941 7.175 1.00 82.69 112 ARG A N 1
ATOM 863 C CA . ARG A 1 112 ? -6.460 9.103 6.410 1.00 82.69 112 ARG A CA 1
ATOM 864 C C . ARG A 1 112 ? -7.943 9.363 6.548 1.00 82.69 112 ARG A C 1
ATOM 866 O O . ARG A 1 112 ? -8.382 10.495 6.384 1.00 82.69 112 ARG A O 1
ATOM 873 N N . LYS A 1 113 ? -8.718 8.299 6.708 1.00 83.25 113 LYS A N 1
ATOM 874 C CA . LYS A 1 113 ? -10.172 8.354 6.752 1.00 83.25 113 LYS A CA 1
ATOM 875 C C . LYS A 1 113 ? -10.690 7.093 7.429 1.00 83.25 113 LYS A C 1
ATOM 877 O O . LYS A 1 113 ? -10.040 6.052 7.379 1.00 83.25 113 LYS A O 1
ATOM 882 N N . ALA A 1 114 ? -11.864 7.203 8.021 1.00 86.75 114 ALA A N 1
ATOM 883 C CA . ALA A 1 114 ? -12.699 6.104 8.465 1.00 86.75 114 ALA A CA 1
ATOM 884 C C . ALA A 1 114 ? -14.030 6.214 7.721 1.00 86.75 114 ALA A C 1
ATOM 886 O O . ALA A 1 114 ? -14.452 7.317 7.388 1.00 86.75 114 ALA A O 1
ATOM 887 N N . ILE A 1 115 ? -14.655 5.085 7.404 1.00 86.62 115 ILE A N 1
ATOM 888 C CA . ILE A 1 115 ? -16.021 5.040 6.876 1.00 86.62 115 ILE A CA 1
ATOM 889 C C . ILE A 1 115 ? -16.732 3.855 7.512 1.00 86.62 115 ILE A C 1
ATOM 891 O O . ILE A 1 115 ? -16.185 2.751 7.491 1.00 86.62 115 ILE A O 1
ATOM 895 N N . ARG A 1 116 ? -17.946 4.044 8.026 1.00 87.56 116 ARG A N 1
ATOM 896 C CA . ARG A 1 116 ? -18.785 2.933 8.486 1.00 87.56 116 ARG A CA 1
ATOM 897 C C . ARG A 1 116 ? -19.169 2.038 7.312 1.00 87.56 116 ARG A C 1
ATOM 899 O O . ARG A 1 116 ? -19.565 2.511 6.248 1.00 87.56 116 ARG A O 1
ATOM 906 N N . VAL A 1 117 ? -19.059 0.734 7.500 1.00 84.56 117 VAL A N 1
ATOM 907 C CA . VAL A 1 117 ? -19.387 -0.262 6.474 1.00 84.56 117 VAL A CA 1
ATOM 908 C C . VAL A 1 117 ? -20.437 -1.233 6.988 1.00 84.56 117 VAL A C 1
ATOM 910 O O . VAL A 1 117 ? -20.702 -1.304 8.181 1.00 84.56 117 VAL A O 1
ATOM 913 N N . ARG A 1 118 ? -21.061 -1.962 6.062 1.00 83.12 118 ARG A N 1
ATOM 914 C CA . ARG A 1 118 ? -22.008 -3.028 6.392 1.00 83.12 118 ARG A CA 1
ATOM 915 C C . ARG A 1 118 ? -21.305 -4.187 7.097 1.00 83.12 118 ARG A C 1
ATOM 917 O O . ARG A 1 118 ? -20.130 -4.445 6.836 1.00 83.12 118 ARG A O 1
ATOM 924 N N . ASP A 1 119 ? -22.067 -4.954 7.868 1.00 83.06 119 ASP A N 1
ATOM 925 C CA . ASP A 1 119 ? -21.554 -6.109 8.613 1.00 83.06 119 ASP A CA 1
ATOM 926 C C . ASP A 1 119 ? -20.938 -7.196 7.718 1.00 83.06 119 ASP A C 1
ATOM 928 O O . ASP A 1 119 ? -20.016 -7.895 8.140 1.00 83.06 119 ASP A O 1
ATOM 932 N N . ASP A 1 120 ? -21.394 -7.298 6.463 1.00 84.50 120 ASP A N 1
ATOM 933 C CA . ASP A 1 120 ? -20.889 -8.239 5.456 1.00 84.50 120 ASP A CA 1
ATOM 934 C C . ASP A 1 120 ? -19.649 -7.733 4.692 1.00 84.50 120 ASP A C 1
ATOM 936 O O . ASP A 1 120 ? -19.157 -8.388 3.764 1.00 84.50 120 ASP A O 1
ATOM 940 N N . PHE A 1 121 ? -19.138 -6.546 5.028 1.00 85.38 121 PHE A N 1
ATOM 941 C CA . PHE A 1 121 ? -17.942 -6.010 4.398 1.00 85.38 121 PHE A CA 1
ATOM 942 C C . PHE A 1 121 ? -16.687 -6.719 4.904 1.00 85.38 121 PHE A C 1
ATOM 944 O O . PHE A 1 121 ? -16.456 -6.836 6.102 1.00 85.38 121 PHE A O 1
ATOM 951 N N . HIS A 1 122 ? -15.810 -7.090 3.971 1.00 85.00 122 HIS A N 1
ATOM 952 C CA . HIS A 1 122 ? -14.473 -7.562 4.296 1.00 85.00 122 HIS A CA 1
ATOM 953 C C . HIS A 1 122 ? -13.447 -6.889 3.384 1.00 85.00 122 HIS A C 1
ATOM 955 O O . HIS A 1 122 ? -13.464 -7.091 2.169 1.00 85.00 122 HIS A O 1
ATOM 961 N N . ALA A 1 123 ? -12.513 -6.127 3.964 1.00 82.12 123 ALA A N 1
ATOM 962 C CA . ALA A 1 123 ? -11.560 -5.288 3.225 1.00 82.12 123 ALA A CA 1
ATOM 963 C C . ALA A 1 123 ? -10.749 -6.056 2.169 1.00 82.12 123 ALA A C 1
ATOM 965 O O . ALA A 1 123 ? -10.489 -5.530 1.090 1.00 82.12 123 ALA A O 1
ATOM 966 N N . ARG A 1 124 ? -10.372 -7.307 2.464 1.00 82.31 124 ARG A N 1
ATOM 967 C CA . ARG A 1 124 ? -9.737 -8.204 1.487 1.00 82.31 124 ARG A CA 1
ATOM 968 C C . ARG A 1 124 ? -10.713 -8.685 0.419 1.00 82.31 124 ARG A C 1
ATOM 970 O O . ARG A 1 124 ? -10.440 -8.512 -0.762 1.00 82.31 124 ARG A O 1
ATOM 977 N N . PHE A 1 125 ? -11.836 -9.285 0.819 1.00 82.56 125 PHE A N 1
ATOM 978 C CA . PHE A 1 125 ? -12.691 -10.011 -0.114 1.00 82.56 125 PHE A CA 1
ATOM 979 C C . PHE A 1 125 ? -13.565 -9.120 -0.999 1.00 82.56 125 PHE A C 1
ATOM 981 O O . PHE A 1 125 ? -13.855 -9.504 -2.125 1.00 82.56 125 PHE A O 1
ATOM 988 N N . LYS A 1 126 ? -13.925 -7.920 -0.544 1.00 84.62 126 LYS A N 1
ATOM 989 C CA . LYS A 1 126 ? -14.721 -6.956 -1.319 1.00 84.62 126 LYS A CA 1
ATOM 990 C C . LYS A 1 126 ? -13.857 -5.965 -2.121 1.00 84.62 126 LYS A C 1
ATOM 992 O O . LYS A 1 126 ? -14.393 -5.019 -2.693 1.00 84.62 126 LYS A O 1
ATOM 997 N N . ALA A 1 127 ? -12.529 -6.121 -2.139 1.00 82.88 127 ALA A N 1
ATOM 998 C CA . ALA A 1 127 ? -11.665 -5.331 -3.017 1.00 82.88 127 ALA A CA 1
ATOM 999 C C . ALA A 1 127 ? -11.959 -5.666 -4.491 1.00 82.88 127 ALA A C 1
ATOM 1001 O O . ALA A 1 127 ? -12.175 -6.829 -4.806 1.00 82.88 127 ALA A O 1
ATOM 1002 N N . ILE A 1 128 ? -11.963 -4.655 -5.369 1.00 87.00 128 ILE A N 1
ATOM 1003 C CA . ILE A 1 128 ? -12.239 -4.801 -6.817 1.00 87.00 128 ILE A CA 1
ATOM 1004 C C . ILE A 1 128 ? -10.937 -4.903 -7.625 1.00 87.00 128 ILE A C 1
ATOM 1006 O O . ILE A 1 128 ? -10.854 -5.603 -8.629 1.00 87.00 128 ILE A O 1
ATOM 1010 N N . SER A 1 129 ? -9.896 -4.202 -7.183 1.00 87.75 129 SER A N 1
ATOM 1011 C CA . SER A 1 129 ? -8.578 -4.217 -7.812 1.00 87.75 129 SER A CA 1
ATOM 1012 C C . SER A 1 129 ? -7.518 -3.754 -6.823 1.00 87.75 129 SER A C 1
ATOM 1014 O O . SER A 1 129 ? -7.833 -2.977 -5.913 1.00 87.75 129 SER A O 1
ATOM 1016 N N . ARG A 1 130 ? -6.261 -4.130 -7.056 1.00 85.38 130 ARG A N 1
ATOM 1017 C CA . ARG A 1 130 ? -5.093 -3.548 -6.379 1.00 85.38 130 ARG A CA 1
ATOM 1018 C C . ARG A 1 130 ? -4.159 -2.916 -7.399 1.00 85.38 130 ARG A C 1
ATOM 1020 O O . ARG A 1 130 ? -3.994 -3.449 -8.495 1.00 85.38 130 ARG A O 1
ATOM 1027 N N . THR A 1 131 ? -3.561 -1.792 -7.017 1.00 86.88 131 THR A N 1
ATOM 1028 C CA . THR A 1 131 ? -2.578 -1.076 -7.832 1.00 86.88 131 THR A CA 1
ATOM 1029 C C . THR A 1 131 ? -1.256 -1.023 -7.086 1.00 86.88 131 THR A C 1
ATOM 1031 O O . THR A 1 131 ? -1.225 -0.618 -5.924 1.00 86.88 131 THR A O 1
ATOM 1034 N N . TYR A 1 132 ? -0.187 -1.409 -7.769 1.00 86.44 132 TYR A N 1
ATOM 1035 C CA . TYR A 1 132 ? 1.188 -1.353 -7.298 1.00 86.44 132 TYR A CA 1
ATOM 1036 C C . TYR A 1 132 ? 1.948 -0.311 -8.110 1.00 86.44 132 TYR A C 1
ATOM 1038 O O . TYR A 1 132 ? 1.773 -0.224 -9.328 1.00 86.44 132 TYR A O 1
ATOM 1046 N N . PHE A 1 133 ? 2.777 0.460 -7.414 1.00 87.38 133 PHE A N 1
ATOM 1047 C CA . PHE A 1 133 ? 3.652 1.467 -7.994 1.00 87.38 133 PHE A CA 1
ATOM 1048 C C . PHE A 1 133 ? 5.094 1.086 -7.696 1.00 87.38 133 PHE A C 1
ATOM 1050 O O . PHE A 1 133 ? 5.436 0.829 -6.542 1.00 87.38 133 PHE A O 1
ATOM 1057 N N . TYR A 1 134 ? 5.919 1.059 -8.735 1.00 90.50 134 TYR A N 1
ATOM 1058 C CA . TYR A 1 134 ? 7.356 0.858 -8.633 1.00 90.50 134 TYR A CA 1
ATOM 1059 C C . TYR A 1 134 ? 8.051 2.097 -9.160 1.00 90.50 134 TYR A C 1
ATOM 1061 O O . TYR A 1 134 ? 7.942 2.406 -10.344 1.00 90.50 134 TYR A O 1
ATOM 1069 N N . ARG A 1 135 ? 8.769 2.794 -8.284 1.00 91.31 135 ARG A N 1
ATOM 1070 C CA . ARG A 1 135 ? 9.575 3.941 -8.681 1.00 91.31 135 ARG A CA 1
ATOM 1071 C C . ARG A 1 135 ? 10.992 3.495 -9.000 1.00 91.31 135 ARG A C 1
ATOM 1073 O O . ARG A 1 135 ? 11.633 2.817 -8.198 1.00 91.31 135 ARG A O 1
ATOM 1080 N N . VAL A 1 136 ? 11.481 3.910 -10.155 1.00 92.06 136 VAL A N 1
ATOM 1081 C CA . VAL A 1 136 ? 12.830 3.646 -10.645 1.00 92.06 136 VAL A CA 1
ATOM 1082 C C . VAL A 1 136 ? 13.507 4.971 -10.941 1.00 92.06 136 VAL A C 1
ATOM 1084 O O . VAL A 1 136 ? 12.893 5.878 -11.495 1.00 92.06 136 VAL A O 1
ATOM 1087 N N . VAL A 1 137 ? 14.779 5.080 -10.589 1.00 92.44 137 VAL A N 1
ATOM 1088 C CA . VAL A 1 137 ? 15.636 6.197 -10.977 1.00 92.44 137 VAL A CA 1
ATOM 1089 C C . VAL A 1 137 ? 16.832 5.677 -11.751 1.00 92.44 137 VAL A C 1
ATOM 1091 O O . VAL A 1 137 ? 17.442 4.683 -11.365 1.00 92.44 137 VAL A O 1
ATOM 1094 N N . THR A 1 138 ? 17.147 6.332 -12.859 1.00 92.50 138 THR A N 1
ATOM 1095 C CA . THR A 1 138 ? 18.176 5.906 -13.810 1.00 92.50 138 THR A CA 1
ATOM 1096 C C . THR A 1 138 ? 19.372 6.849 -13.779 1.00 92.50 138 THR A C 1
ATOM 1098 O O . THR A 1 138 ? 19.269 8.012 -13.380 1.00 92.50 138 THR A O 1
ATOM 1101 N N . GLY A 1 139 ? 20.530 6.340 -14.196 1.00 89.19 139 GLY A N 1
ATOM 1102 C CA . GLY A 1 139 ? 21.781 7.093 -14.258 1.00 89.19 139 GLY A CA 1
ATOM 1103 C C . GLY A 1 139 ? 22.526 7.191 -12.928 1.00 89.19 139 GLY A C 1
ATOM 1104 O O . GLY A 1 139 ? 23.417 8.030 -12.797 1.00 89.19 139 GLY A O 1
ATOM 1105 N N . CYS A 1 140 ? 22.200 6.353 -11.937 1.00 88.12 140 CYS A N 1
ATOM 1106 C CA . CYS A 1 140 ? 22.928 6.329 -10.669 1.00 88.12 140 CYS A CA 1
ATOM 1107 C C . CYS A 1 140 ? 22.961 4.952 -10.004 1.00 88.12 140 CYS A C 1
ATOM 1109 O O . CYS A 1 140 ? 22.132 4.081 -10.240 1.00 88.12 140 CYS A O 1
ATOM 1111 N N . LYS A 1 141 ? 23.943 4.756 -9.122 1.00 88.00 141 LYS A N 1
ATOM 1112 C CA . LYS A 1 141 ? 23.978 3.604 -8.214 1.00 88.00 141 LYS A CA 1
ATOM 1113 C C . LYS A 1 141 ? 23.256 3.961 -6.919 1.00 88.00 141 LYS A C 1
ATOM 1115 O O . LYS A 1 141 ? 23.250 5.121 -6.521 1.00 88.00 141 LYS A O 1
ATOM 1120 N N . TYR A 1 142 ? 22.778 2.950 -6.193 1.00 85.00 142 TYR A N 1
ATOM 1121 C CA . TYR A 1 142 ? 22.086 3.121 -4.907 1.00 85.00 142 TYR A CA 1
ATOM 1122 C C . TYR A 1 142 ? 22.802 4.070 -3.925 1.00 85.00 142 TYR A C 1
ATOM 1124 O O . TYR A 1 142 ? 22.176 4.922 -3.303 1.00 85.00 142 TYR A O 1
ATOM 1132 N N . ARG A 1 143 ? 24.137 3.980 -3.820 1.00 84.69 143 ARG A N 1
ATOM 1133 C CA . ARG A 1 143 ? 24.941 4.834 -2.920 1.00 84.69 143 ARG A CA 1
ATOM 1134 C C . ARG A 1 143 ? 24.918 6.323 -3.286 1.00 84.69 143 ARG A C 1
ATOM 1136 O O . ARG A 1 143 ? 25.225 7.145 -2.432 1.00 84.69 143 ARG A O 1
ATOM 1143 N N . SER A 1 144 ? 24.579 6.647 -4.528 1.00 85.81 144 SER A N 1
ATOM 1144 C CA . SER A 1 144 ? 24.528 8.007 -5.071 1.00 85.81 144 SER A CA 1
ATOM 1145 C C . SER A 1 144 ? 23.110 8.582 -5.095 1.00 85.81 144 SER A C 1
ATOM 1147 O O . SER A 1 144 ? 22.923 9.690 -5.591 1.00 85.81 144 SER A O 1
ATOM 1149 N N . LEU A 1 145 ? 22.116 7.847 -4.579 1.00 85.31 145 LEU A N 1
ATOM 1150 C CA . LEU A 1 145 ? 20.753 8.350 -4.462 1.00 85.31 145 LEU A CA 1
ATOM 1151 C C . LEU A 1 145 ? 20.683 9.551 -3.515 1.00 85.31 145 LEU A C 1
ATOM 1153 O O . LEU A 1 145 ? 21.289 9.506 -2.436 1.00 85.31 145 LEU A O 1
ATOM 1157 N N . PRO A 1 146 ? 19.886 10.581 -3.853 1.00 83.94 146 PRO A N 1
ATOM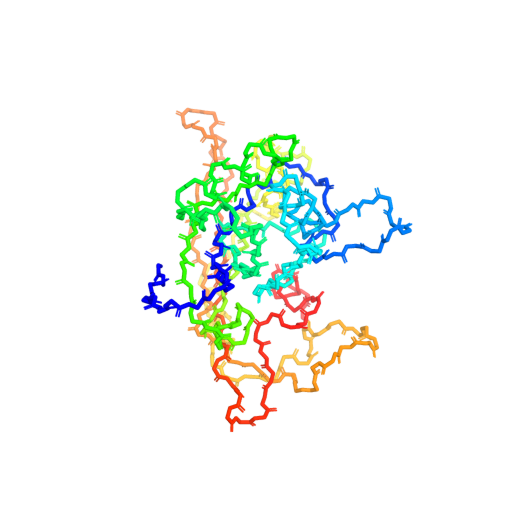 1158 C CA . PRO A 1 146 ? 19.520 11.607 -2.892 1.00 83.94 146 PRO A CA 1
ATOM 1159 C C . PRO A 1 146 ? 18.892 10.979 -1.644 1.00 83.94 146 PRO A C 1
ATOM 1161 O O . PRO A 1 146 ? 18.112 10.034 -1.742 1.00 83.94 146 PRO A O 1
ATOM 1164 N N . VAL A 1 147 ? 19.204 11.523 -0.464 1.00 84.19 147 VAL A N 1
ATOM 1165 C CA . VAL A 1 147 ? 18.742 10.970 0.825 1.00 84.19 147 VAL A CA 1
ATOM 1166 C C . VAL A 1 147 ? 17.216 10.840 0.878 1.00 84.19 147 VAL A C 1
ATOM 1168 O O . VAL A 1 147 ? 16.715 9.842 1.378 1.00 84.19 147 VAL A O 1
ATOM 1171 N N . PHE A 1 148 ? 16.486 11.790 0.290 1.00 82.69 148 PHE A N 1
ATOM 1172 C CA . PHE A 1 148 ? 15.018 11.797 0.250 1.00 82.69 148 PHE A CA 1
ATOM 1173 C C . PHE A 1 148 ? 14.396 10.764 -0.697 1.00 82.69 148 PHE A C 1
ATOM 1175 O O . PHE A 1 148 ? 13.193 10.548 -0.633 1.00 82.69 148 PHE A O 1
ATOM 1182 N N . GLU A 1 149 ? 15.187 10.154 -1.580 1.00 84.50 149 GLU A N 1
ATOM 1183 C CA . GLU A 1 149 ? 14.741 9.104 -2.509 1.00 84.50 149 GLU A CA 1
ATOM 1184 C C . GLU A 1 149 ? 15.137 7.706 -2.027 1.00 84.50 149 GLU A C 1
ATOM 1186 O O . GLU A 1 149 ? 14.698 6.695 -2.587 1.00 84.50 149 GLU A O 1
ATOM 1191 N N . ARG A 1 150 ? 16.004 7.641 -1.007 1.00 82.06 150 ARG A N 1
ATOM 1192 C CA . ARG A 1 150 ? 16.460 6.384 -0.430 1.00 82.06 150 ARG A CA 1
ATOM 1193 C C . ARG A 1 150 ? 15.252 5.611 0.095 1.00 82.06 150 ARG A C 1
ATOM 1195 O O . ARG A 1 150 ? 14.329 6.194 0.650 1.00 82.06 150 ARG A O 1
ATOM 1202 N N . ASP A 1 151 ? 15.254 4.307 -0.152 1.00 79.25 151 ASP A N 1
ATOM 1203 C CA . ASP A 1 151 ? 14.188 3.371 0.222 1.00 79.25 151 ASP A CA 1
ATOM 1204 C C . ASP A 1 151 ? 12.818 3.610 -0.446 1.00 79.25 151 ASP A C 1
ATOM 1206 O O . ASP A 1 151 ? 11.904 2.813 -0.246 1.00 79.25 151 ASP A O 1
ATOM 1210 N N . LEU A 1 152 ? 12.670 4.638 -1.291 1.00 83.25 152 LEU A N 1
ATOM 1211 C CA . LEU A 1 152 ? 11.436 4.941 -2.032 1.00 83.25 152 LEU A CA 1
ATOM 1212 C C . LEU A 1 152 ? 11.504 4.556 -3.512 1.00 83.25 152 LEU A C 1
ATOM 1214 O O . LEU A 1 152 ? 10.474 4.509 -4.187 1.00 83.25 152 LEU A O 1
ATOM 1218 N N . CYS A 1 153 ? 12.701 4.287 -4.027 1.00 88.25 153 CYS A N 1
ATOM 1219 C CA . CYS A 1 153 ? 12.920 3.931 -5.419 1.00 88.25 153 CYS A CA 1
ATOM 1220 C C . CYS A 1 153 ? 14.046 2.910 -5.590 1.00 88.25 153 CYS A C 1
ATOM 1222 O O . CYS A 1 153 ? 14.917 2.745 -4.732 1.00 88.25 153 CYS A O 1
ATOM 1224 N N . TRP A 1 154 ? 14.039 2.235 -6.735 1.00 89.94 154 TRP A N 1
ATOM 1225 C CA . TRP A 1 154 ? 15.147 1.400 -7.174 1.00 89.94 154 TRP A CA 1
ATOM 1226 C C . TRP A 1 154 ? 16.102 2.196 -8.073 1.00 89.94 154 TRP A C 1
ATOM 1228 O O . TRP A 1 154 ? 15.661 2.861 -9.008 1.00 89.94 154 TRP A O 1
ATOM 1238 N N . ALA A 1 155 ? 17.407 2.115 -7.799 1.00 90.12 155 ALA A N 1
ATOM 1239 C CA . ALA A 1 155 ? 18.446 2.784 -8.582 1.00 90.12 155 ALA A CA 1
ATOM 1240 C C . ALA A 1 155 ? 19.000 1.870 -9.683 1.00 90.12 155 ALA A C 1
ATOM 1242 O O . ALA A 1 155 ? 19.662 0.872 -9.384 1.00 90.12 155 ALA A O 1
ATOM 1243 N N . ALA A 1 156 ? 18.774 2.260 -10.934 1.00 89.31 156 ALA A N 1
ATOM 1244 C CA . ALA A 1 156 ? 19.351 1.665 -12.129 1.00 89.31 156 ALA A CA 1
ATOM 1245 C C . ALA A 1 156 ? 20.604 2.443 -12.558 1.00 89.31 156 ALA A C 1
ATOM 1247 O O . ALA A 1 156 ? 20.579 3.671 -12.708 1.00 89.31 156 ALA A O 1
ATOM 1248 N N . ALA A 1 157 ? 21.709 1.725 -12.774 1.00 86.81 157 ALA A N 1
ATOM 1249 C CA . ALA A 1 157 ? 22.965 2.338 -13.207 1.00 86.81 157 ALA A CA 1
ATOM 1250 C C . ALA A 1 157 ? 22.892 2.802 -14.671 1.00 86.81 157 ALA A C 1
ATOM 1252 O O . ALA A 1 157 ? 23.568 3.756 -15.058 1.00 86.81 157 ALA A O 1
ATOM 1253 N N . GLU A 1 158 ? 22.056 2.138 -15.467 1.00 86.38 158 GLU A N 1
ATOM 1254 C CA . GLU A 1 158 ? 21.727 2.492 -16.838 1.00 86.38 158 GLU A CA 1
ATOM 1255 C C . GLU A 1 158 ? 21.128 3.895 -16.865 1.00 86.38 158 GLU A C 1
ATOM 1257 O O . GLU A 1 158 ? 20.254 4.218 -16.066 1.00 86.38 158 GLU A O 1
ATOM 1262 N N . ARG A 1 159 ? 21.597 4.749 -17.778 1.00 84.31 159 ARG A N 1
ATOM 1263 C CA . ARG A 1 159 ? 21.132 6.140 -17.856 1.00 84.31 159 ARG A CA 1
ATOM 1264 C C . ARG A 1 159 ? 19.780 6.271 -18.550 1.00 84.31 159 ARG A C 1
ATOM 1266 O O . ARG A 1 159 ? 18.954 7.076 -18.128 1.00 84.31 159 ARG A O 1
ATOM 1273 N N . HIS A 1 160 ? 19.569 5.482 -19.599 1.00 88.00 160 HIS A N 1
ATOM 1274 C CA . HIS A 1 160 ? 18.404 5.569 -20.469 1.00 88.00 160 HIS A CA 1
ATOM 1275 C C . HIS A 1 160 ? 17.672 4.234 -20.509 1.00 88.00 160 HIS A C 1
ATOM 1277 O O . HIS A 1 160 ? 18.294 3.186 -20.675 1.00 88.00 160 HIS A O 1
ATOM 1283 N N . LEU A 1 161 ? 16.350 4.297 -20.378 1.00 89.62 161 LEU A N 1
ATOM 1284 C CA . LEU A 1 161 ? 15.463 3.167 -20.609 1.00 89.62 161 LEU A CA 1
ATOM 1285 C C . LEU A 1 161 ? 14.920 3.247 -22.032 1.00 89.62 161 LEU A C 1
ATOM 1287 O O . LEU A 1 161 ? 14.557 4.325 -22.504 1.00 89.62 161 LEU A O 1
ATOM 1291 N N . ASP A 1 162 ? 14.816 2.099 -22.693 1.00 93.62 162 ASP A N 1
ATOM 1292 C CA . ASP A 1 162 ? 14.059 1.986 -23.936 1.00 93.62 162 ASP A CA 1
ATOM 1293 C C . ASP A 1 162 ? 12.563 1.932 -23.597 1.00 93.62 162 ASP A C 1
ATOM 1295 O O . ASP A 1 162 ? 11.959 0.866 -23.473 1.00 93.62 162 ASP A O 1
ATOM 1299 N N . VAL A 1 163 ? 11.989 3.110 -23.341 1.00 93.31 163 VAL A N 1
ATOM 1300 C CA . VAL A 1 163 ? 10.588 3.258 -22.927 1.00 93.31 163 VAL A CA 1
ATOM 1301 C C . VAL A 1 163 ? 9.627 2.620 -23.934 1.00 93.31 163 VAL A C 1
ATOM 1303 O O . VAL A 1 163 ? 8.758 1.879 -23.475 1.00 93.31 163 VAL A O 1
ATOM 1306 N N . PRO A 1 164 ? 9.775 2.810 -25.264 1.00 95.25 164 PRO A N 1
ATOM 1307 C CA . PRO A 1 164 ? 8.922 2.132 -26.237 1.00 95.25 164 PRO A CA 1
ATOM 1308 C C . PRO A 1 164 ? 8.945 0.607 -26.100 1.00 95.25 164 PRO A C 1
ATOM 1310 O O . PRO A 1 164 ? 7.881 -0.006 -26.031 1.00 95.25 164 PRO A O 1
ATOM 1313 N N . ARG A 1 165 ? 10.129 -0.011 -25.973 1.00 94.62 165 ARG A N 1
ATOM 1314 C CA . ARG A 1 165 ? 10.225 -1.468 -25.779 1.00 94.62 165 ARG A CA 1
ATOM 1315 C C . ARG A 1 165 ? 9.632 -1.928 -24.455 1.00 94.62 165 ARG A C 1
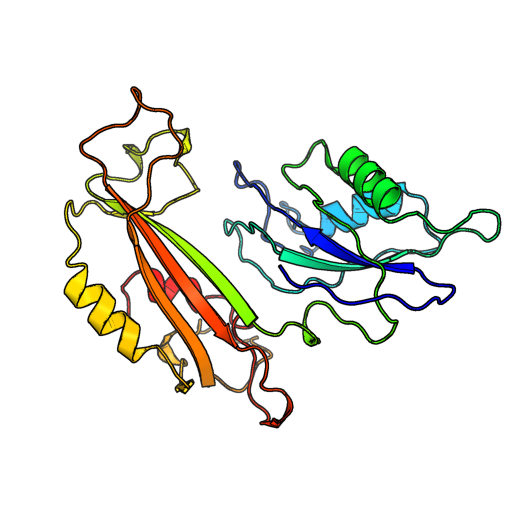ATOM 1317 O O . ARG A 1 165 ? 9.001 -2.978 -24.401 1.00 94.62 165 ARG A O 1
ATOM 1324 N N . ILE A 1 166 ? 9.816 -1.162 -23.382 1.00 93.81 166 ILE A N 1
ATOM 1325 C CA . ILE A 1 166 ? 9.211 -1.482 -22.083 1.00 93.81 166 ILE A CA 1
ATOM 1326 C C . ILE A 1 166 ? 7.685 -1.393 -22.167 1.00 93.81 166 ILE A C 1
ATOM 1328 O O . ILE A 1 166 ? 7.000 -2.253 -21.620 1.00 93.81 166 ILE A O 1
ATOM 1332 N N . GLN A 1 167 ? 7.145 -0.382 -22.848 1.00 94.12 167 GLN A N 1
ATOM 1333 C CA . GLN A 1 167 ? 5.704 -0.231 -23.052 1.00 94.12 167 GLN A CA 1
ATOM 1334 C C . GLN A 1 167 ? 5.135 -1.373 -23.895 1.00 94.12 167 GLN A C 1
ATOM 1336 O O . GLN A 1 167 ? 4.102 -1.928 -23.528 1.00 94.12 167 GLN A O 1
ATOM 1341 N N . GLU A 1 168 ? 5.823 -1.763 -24.969 1.00 95.38 168 GLU A N 1
ATOM 1342 C CA . GLU A 1 168 ? 5.473 -2.927 -25.786 1.00 95.38 168 GLU A CA 1
ATOM 1343 C C . GLU A 1 168 ? 5.470 -4.212 -24.942 1.00 95.38 168 GLU A C 1
ATOM 1345 O O . GLU A 1 168 ? 4.461 -4.915 -24.885 1.00 95.38 168 GLU A O 1
ATOM 1350 N N . ALA A 1 169 ? 6.548 -4.463 -24.189 1.00 94.00 169 ALA A N 1
ATOM 1351 C CA . ALA A 1 169 ? 6.656 -5.591 -23.265 1.00 94.00 169 ALA A CA 1
ATOM 1352 C C . ALA A 1 169 ? 5.536 -5.589 -22.205 1.00 94.00 169 ALA A C 1
ATOM 1354 O O . ALA A 1 169 ? 4.959 -6.631 -21.897 1.00 94.00 169 ALA A O 1
ATOM 1355 N N . ALA A 1 170 ? 5.195 -4.415 -21.665 1.00 92.94 170 ALA A N 1
ATOM 1356 C CA . ALA A 1 170 ? 4.145 -4.250 -20.666 1.00 92.94 170 ALA A CA 1
ATOM 1357 C C . ALA A 1 170 ? 2.764 -4.667 -21.197 1.00 92.94 170 ALA A C 1
ATOM 1359 O O . ALA A 1 170 ? 1.985 -5.259 -20.446 1.00 92.94 170 ALA A O 1
ATOM 1360 N N . GLN A 1 171 ? 2.467 -4.422 -22.480 1.00 93.75 171 GLN A N 1
ATOM 1361 C CA . GLN A 1 171 ? 1.180 -4.803 -23.070 1.00 93.75 171 GLN A CA 1
ATOM 1362 C C . GLN A 1 171 ? 0.963 -6.318 -23.097 1.00 93.75 171 GLN A C 1
ATOM 1364 O O . GLN A 1 171 ? -0.166 -6.759 -22.893 1.00 93.75 171 GLN A O 1
ATOM 1369 N N . PHE A 1 172 ? 2.019 -7.125 -23.243 1.00 93.25 172 PHE A N 1
ATOM 1370 C CA . PHE A 1 172 ? 1.892 -8.587 -23.187 1.00 93.25 172 PHE A CA 1
ATOM 1371 C C . PHE A 1 172 ? 1.393 -9.097 -21.831 1.00 93.25 172 PHE A C 1
ATOM 1373 O O . PHE A 1 172 ? 0.795 -10.168 -21.764 1.00 93.25 172 PHE A O 1
ATOM 1380 N N . PHE A 1 173 ? 1.596 -8.337 -20.751 1.00 90.75 173 PHE A N 1
ATOM 1381 C CA . PHE A 1 173 ? 1.116 -8.711 -19.421 1.00 90.75 173 PHE A CA 1
ATOM 1382 C C . PHE A 1 173 ? -0.343 -8.330 -19.167 1.00 90.75 173 PHE A C 1
ATOM 1384 O O . PHE A 1 173 ? -0.938 -8.848 -18.221 1.00 90.75 173 PHE A O 1
ATOM 1391 N N . VAL A 1 174 ? -0.926 -7.427 -19.961 1.00 94.25 174 VAL A N 1
ATOM 1392 C CA . VAL A 1 174 ? -2.330 -7.019 -19.814 1.00 94.25 174 VAL A CA 1
ATOM 1393 C C . VAL A 1 174 ? -3.238 -8.172 -20.252 1.00 94.25 174 VAL A C 1
ATOM 1395 O O . VAL A 1 174 ? -2.976 -8.854 -21.239 1.00 94.25 174 VAL A O 1
ATOM 1398 N N . GLY A 1 175 ? -4.310 -8.417 -19.499 1.00 93.25 175 GLY A N 1
ATOM 1399 C CA . GLY A 1 175 ? -5.212 -9.549 -19.711 1.00 93.25 175 GLY A CA 1
ATOM 1400 C C . GLY A 1 175 ? -5.023 -10.668 -18.687 1.00 93.25 175 GLY A C 1
ATOM 1401 O O . GLY A 1 175 ? -4.502 -10.445 -17.593 1.00 93.25 175 GLY A O 1
ATOM 1402 N N . THR A 1 176 ? -5.527 -11.860 -19.013 1.00 93.06 176 THR A N 1
ATOM 1403 C CA . THR A 1 176 ? -5.526 -13.023 -18.111 1.00 93.06 176 THR A CA 1
ATOM 1404 C C . THR A 1 176 ? -4.416 -13.987 -18.490 1.00 93.06 176 THR A C 1
ATOM 1406 O O . THR A 1 176 ? -4.457 -14.552 -19.577 1.00 93.06 176 THR A O 1
ATOM 1409 N N . HIS A 1 177 ? -3.471 -14.217 -17.580 1.00 90.19 177 HIS A N 1
ATOM 1410 C CA . HIS A 1 177 ? -2.294 -15.050 -17.836 1.00 90.19 177 HIS A CA 1
ATOM 1411 C C . HIS A 1 177 ? -1.986 -15.966 -16.656 1.00 90.19 177 HIS A C 1
ATOM 1413 O O . HIS A 1 177 ? -2.368 -15.682 -15.517 1.00 90.19 177 HIS A O 1
ATOM 1419 N N . ASP A 1 178 ? -1.271 -17.057 -16.922 1.00 87.69 178 ASP A N 1
ATOM 1420 C CA . ASP A 1 178 ? -0.647 -17.879 -15.887 1.00 87.69 178 ASP A CA 1
ATOM 1421 C C . ASP A 1 178 ? 0.666 -17.223 -15.432 1.00 87.69 178 ASP A C 1
ATOM 1423 O O . ASP A 1 178 ? 1.643 -17.162 -16.175 1.00 87.69 178 ASP A O 1
ATOM 1427 N N . PHE A 1 179 ? 0.699 -16.737 -14.189 1.00 85.06 179 PHE A N 1
ATOM 1428 C CA . PHE A 1 179 ? 1.871 -16.079 -13.608 1.00 85.06 179 PHE A CA 1
ATOM 1429 C C . PHE A 1 179 ? 2.741 -17.028 -12.767 1.00 85.06 179 PHE A C 1
ATOM 1431 O O . PHE A 1 179 ? 3.458 -16.577 -11.870 1.00 85.06 179 PHE A O 1
ATOM 1438 N N . SER A 1 180 ? 2.711 -18.341 -13.022 1.00 81.56 180 SER A N 1
ATOM 1439 C CA . SER A 1 180 ? 3.500 -19.337 -12.279 1.00 81.56 180 SER A CA 1
ATOM 1440 C C . SER A 1 180 ? 4.992 -19.003 -12.214 1.00 81.56 180 SER A C 1
ATOM 1442 O O . SER A 1 180 ? 5.581 -19.114 -11.138 1.00 81.56 180 SER A O 1
ATOM 1444 N N . GLY A 1 181 ? 5.585 -18.499 -13.304 1.00 80.75 181 GLY A N 1
ATOM 1445 C CA . GLY A 1 181 ? 6.998 -18.083 -13.345 1.00 80.75 181 GLY A CA 1
ATOM 1446 C C . GLY A 1 181 ? 7.348 -16.937 -12.382 1.00 80.75 181 GLY A C 1
ATOM 1447 O O . GLY A 1 181 ? 8.475 -16.832 -11.893 1.00 80.75 181 GLY A O 1
ATOM 1448 N N . PHE A 1 182 ? 6.360 -16.120 -12.010 1.00 75.75 182 PHE A N 1
ATOM 1449 C CA . PHE A 1 182 ? 6.531 -14.986 -11.099 1.00 75.75 182 PHE A CA 1
ATOM 1450 C C . PHE A 1 182 ? 6.276 -15.349 -9.633 1.00 75.75 182 PHE A C 1
ATOM 1452 O O . PHE A 1 182 ? 6.508 -14.533 -8.739 1.00 75.75 182 PHE A O 1
ATOM 1459 N N . ARG A 1 183 ? 5.829 -16.572 -9.333 1.00 71.00 183 ARG A N 1
ATOM 1460 C CA . ARG A 1 183 ? 5.627 -17.003 -7.945 1.00 71.00 183 ARG A CA 1
ATOM 1461 C C . ARG A 1 183 ? 6.979 -17.216 -7.255 1.00 71.00 183 ARG A C 1
ATOM 1463 O O . ARG A 1 183 ? 7.992 -17.539 -7.884 1.00 71.00 183 ARG A O 1
ATOM 1470 N N . SER A 1 184 ? 7.012 -17.019 -5.939 1.00 62.94 184 SER A N 1
ATOM 1471 C CA . SER A 1 184 ? 8.078 -17.610 -5.127 1.00 62.94 184 SER A CA 1
ATOM 1472 C C . SER A 1 184 ? 7.745 -19.061 -4.820 1.00 62.94 184 SER A C 1
ATOM 1474 O O . SER A 1 184 ? 6.580 -19.435 -4.699 1.00 62.94 184 SER A O 1
ATOM 1476 N N . ILE A 1 185 ? 8.798 -19.860 -4.686 1.00 57.34 185 ILE A N 1
ATOM 1477 C CA . ILE A 1 185 ? 8.774 -21.311 -4.486 1.00 57.34 185 ILE A CA 1
ATOM 1478 C C . ILE A 1 185 ? 8.359 -21.667 -3.036 1.00 57.34 185 ILE A C 1
ATOM 1480 O O . ILE A 1 185 ? 8.350 -22.831 -2.643 1.00 57.34 185 ILE A O 1
ATOM 1484 N N . HIS A 1 186 ? 7.991 -20.689 -2.197 1.00 54.09 186 HIS A N 1
ATOM 1485 C CA . HIS A 1 186 ? 7.617 -20.965 -0.810 1.00 54.09 186 HIS A CA 1
ATOM 1486 C C . HIS A 1 186 ?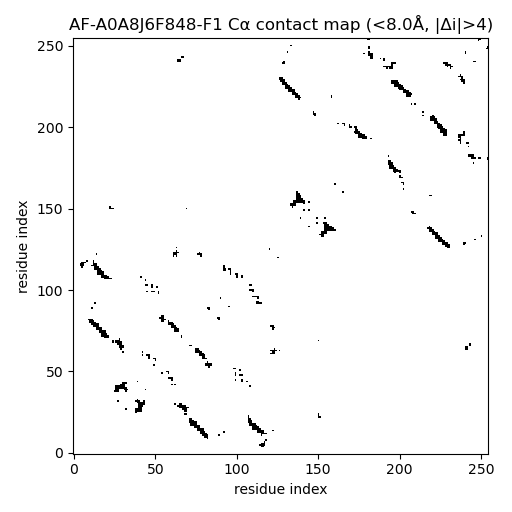 6.370 -21.863 -0.701 1.00 54.09 186 HIS A C 1
ATOM 1488 O O . HIS A 1 186 ? 5.271 -21.523 -1.146 1.00 54.09 186 HIS A O 1
ATOM 1494 N N . LYS A 1 187 ? 6.577 -23.006 -0.029 1.00 45.12 187 LYS A N 1
ATOM 1495 C CA . LYS A 1 187 ? 5.685 -24.174 0.091 1.00 45.12 187 LYS A CA 1
ATOM 1496 C C . LYS A 1 187 ? 4.328 -23.925 0.774 1.00 45.12 187 LYS A C 1
ATOM 1498 O O . LYS A 1 187 ? 3.488 -24.812 0.747 1.00 45.12 187 LYS A O 1
ATOM 1503 N N . ASN A 1 188 ? 4.077 -22.733 1.322 1.00 48.78 188 ASN A N 1
ATOM 1504 C CA . ASN A 1 188 ? 2.856 -22.403 2.073 1.00 48.78 188 ASN A CA 1
ATOM 1505 C C . ASN A 1 188 ? 2.044 -21.272 1.420 1.00 48.78 188 ASN A C 1
ATOM 1507 O O . ASN A 1 188 ? 1.638 -20.325 2.091 1.00 48.78 188 ASN A O 1
ATOM 1511 N N . THR A 1 189 ? 1.814 -21.336 0.104 1.00 52.34 189 THR A N 1
ATOM 1512 C CA . THR A 1 189 ? 0.914 -20.381 -0.564 1.00 52.34 189 THR A CA 1
ATOM 1513 C C . THR A 1 189 ? -0.514 -20.947 -0.581 1.00 52.34 189 THR A C 1
ATOM 1515 O O . THR A 1 189 ? -0.761 -21.896 -1.319 1.00 52.34 189 THR A O 1
ATOM 1518 N N . PRO A 1 190 ? -1.477 -20.382 0.176 1.00 48.44 190 PRO A N 1
ATOM 1519 C CA . PRO A 1 190 ? -2.852 -20.900 0.249 1.00 48.44 190 PRO A CA 1
ATOM 1520 C C . PRO A 1 190 ? -3.643 -20.725 -1.056 1.00 48.44 190 PRO A C 1
ATOM 1522 O O . PRO A 1 190 ? -4.694 -21.331 -1.239 1.00 48.44 190 PRO A O 1
ATOM 1525 N N . CYS A 1 191 ? -3.145 -19.899 -1.975 1.00 55.53 191 CYS A N 1
ATOM 1526 C CA . CYS A 1 191 ? -3.731 -19.740 -3.291 1.00 55.53 191 CYS A CA 1
ATOM 1527 C C . CYS A 1 191 ? -3.228 -20.825 -4.264 1.00 55.53 191 CYS A C 1
ATOM 1529 O O . CYS A 1 191 ? -2.035 -20.901 -4.588 1.00 55.53 191 CYS A O 1
ATOM 1531 N N . GLN A 1 192 ? -4.172 -21.612 -4.781 1.00 57.19 192 GLN A N 1
ATOM 1532 C CA . GLN A 1 192 ? -3.903 -22.731 -5.681 1.00 57.19 192 GLN A CA 1
ATOM 1533 C C . GLN A 1 192 ? -3.719 -22.295 -7.142 1.00 57.19 192 GLN A C 1
ATOM 1535 O O . GLN A 1 192 ? -2.796 -22.770 -7.800 1.00 57.19 192 GLN A O 1
ATOM 1540 N N . SER A 1 193 ? -4.519 -21.346 -7.643 1.00 74.00 193 SER A N 1
ATOM 1541 C CA . SER A 1 193 ? -4.441 -20.929 -9.049 1.00 74.00 193 SER A CA 1
ATOM 1542 C C . SER A 1 193 ? -3.377 -19.843 -9.268 1.00 74.00 193 SER A C 1
ATOM 1544 O O . SER A 1 193 ? -3.433 -18.803 -8.610 1.00 74.00 193 SER A O 1
ATOM 1546 N N . PRO A 1 194 ? -2.421 -20.016 -10.195 1.00 77.94 194 PRO A N 1
ATOM 1547 C CA . PRO A 1 194 ? -1.449 -18.987 -10.577 1.00 77.94 194 PRO A CA 1
ATOM 1548 C C . PRO A 1 194 ? -2.005 -17.968 -11.589 1.00 77.94 194 PRO A C 1
ATOM 1550 O O . PRO A 1 194 ? -1.337 -16.984 -11.904 1.00 77.94 194 PRO A O 1
ATOM 1553 N N . VAL A 1 195 ? -3.225 -18.187 -12.085 1.00 85.31 195 VAL A N 1
ATOM 1554 C CA . VAL A 1 195 ? -3.838 -17.368 -13.132 1.00 85.31 195 VAL A CA 1
ATOM 1555 C C . VAL A 1 195 ? -4.317 -16.040 -12.557 1.00 85.31 195 VAL A C 1
ATOM 1557 O O . VAL A 1 195 ? -5.001 -16.023 -11.531 1.00 85.31 195 VAL A O 1
ATOM 1560 N N . ARG A 1 196 ? -3.957 -14.921 -13.188 1.00 84.81 196 ARG A N 1
ATOM 1561 C CA . ARG A 1 196 ? -4.385 -13.573 -12.779 1.00 84.81 196 ARG A CA 1
ATOM 1562 C C . ARG A 1 196 ? -4.788 -12.731 -13.970 1.00 84.81 196 ARG A C 1
ATOM 1564 O O . ARG A 1 196 ? -4.258 -12.913 -15.057 1.00 84.81 196 ARG A O 1
ATOM 1571 N N . THR A 1 197 ? -5.654 -11.753 -13.709 1.00 90.44 197 THR A N 1
ATOM 1572 C CA . THR A 1 197 ? -6.009 -10.714 -14.678 1.00 90.44 197 THR A CA 1
ATOM 1573 C C . THR A 1 197 ? -5.331 -9.397 -14.322 1.00 90.44 197 THR A C 1
ATOM 1575 O O . THR A 1 197 ? -5.639 -8.794 -13.288 1.00 90.44 197 THR A O 1
ATOM 1578 N N . LEU A 1 198 ? -4.438 -8.927 -15.187 1.00 92.56 198 LEU A N 1
ATOM 1579 C CA . LEU A 1 198 ? -3.847 -7.601 -15.099 1.00 92.56 198 LEU A CA 1
ATOM 1580 C C . LEU A 1 198 ? -4.655 -6.626 -15.964 1.00 92.56 198 LEU A C 1
ATOM 1582 O O . LEU A 1 198 ? -4.814 -6.812 -17.164 1.00 92.56 198 LEU A O 1
ATOM 1586 N N . LEU A 1 199 ? -5.187 -5.584 -15.336 1.00 93.31 199 LEU A N 1
ATOM 1587 C CA . LEU A 1 199 ? -6.001 -4.548 -15.972 1.00 93.31 199 LEU A CA 1
ATOM 1588 C C . LEU A 1 199 ? -5.151 -3.430 -16.585 1.00 93.31 199 LEU A C 1
ATOM 1590 O O . LEU A 1 199 ? -5.604 -2.750 -17.498 1.00 93.31 199 LEU A O 1
ATOM 1594 N N . LYS A 1 200 ? -3.957 -3.182 -16.033 1.00 94.19 200 LYS A N 1
ATOM 1595 C CA . LYS A 1 200 ? -3.030 -2.155 -16.519 1.00 94.19 200 LYS A CA 1
ATOM 1596 C C . LYS A 1 200 ? -1.587 -2.533 -16.186 1.00 94.19 200 LYS A C 1
ATOM 1598 O O . LYS A 1 200 ? -1.318 -2.907 -15.045 1.00 94.19 200 LYS A O 1
ATOM 1603 N N . ALA A 1 201 ? -0.692 -2.351 -17.150 1.00 95.31 201 ALA A N 1
ATOM 1604 C CA . ALA A 1 201 ? 0.757 -2.299 -16.987 1.00 95.31 201 ALA A CA 1
ATOM 1605 C C . ALA A 1 201 ? 1.263 -1.097 -17.790 1.00 95.31 201 ALA A C 1
ATOM 1607 O O . ALA A 1 201 ? 0.916 -0.965 -18.961 1.00 95.31 201 ALA A O 1
ATOM 1608 N N . ASP A 1 202 ? 1.993 -0.186 -17.156 1.00 94.00 202 ASP A N 1
ATOM 1609 C CA . ASP A 1 202 ? 2.378 1.084 -17.777 1.00 94.00 202 ASP A CA 1
ATOM 1610 C C . ASP A 1 202 ? 3.642 1.653 -17.132 1.00 94.00 202 ASP A C 1
ATOM 1612 O O . ASP A 1 202 ? 3.924 1.359 -15.968 1.00 94.00 202 ASP A O 1
ATOM 1616 N N . ILE A 1 203 ? 4.362 2.488 -17.874 1.00 95.31 203 ILE A N 1
ATOM 1617 C CA . ILE A 1 203 ? 5.534 3.235 -17.418 1.00 95.31 203 ILE A CA 1
ATOM 1618 C C . ILE A 1 203 ? 5.346 4.707 -17.783 1.00 95.31 203 ILE A C 1
ATOM 1620 O O . ILE A 1 203 ? 5.087 5.052 -18.936 1.00 95.31 203 ILE A O 1
ATOM 1624 N N . THR A 1 204 ? 5.506 5.584 -16.797 1.00 94.38 204 THR A N 1
ATOM 1625 C CA . THR A 1 204 ? 5.390 7.035 -16.980 1.00 94.38 204 THR A CA 1
ATOM 1626 C C . THR A 1 204 ? 6.595 7.758 -16.386 1.00 94.38 204 THR A C 1
ATOM 1628 O O . THR A 1 204 ? 7.093 7.325 -15.344 1.00 94.38 204 THR A O 1
ATOM 1631 N N . PRO A 1 205 ? 7.067 8.864 -16.991 1.00 93.38 205 PRO A N 1
ATOM 1632 C CA . PRO A 1 205 ? 8.084 9.699 -16.365 1.00 93.38 205 PRO A CA 1
ATOM 1633 C C . PRO A 1 205 ? 7.570 10.254 -15.030 1.00 93.38 205 PRO A C 1
ATOM 1635 O O . PRO A 1 205 ? 6.401 10.617 -14.897 1.00 93.38 205 PRO A O 1
ATOM 1638 N N . SER A 1 206 ? 8.460 10.318 -14.047 1.00 90.44 206 SER A N 1
ATOM 1639 C CA . SER A 1 206 ? 8.231 10.873 -12.714 1.00 90.44 206 SER A CA 1
ATOM 1640 C C . SER A 1 206 ? 9.256 11.972 -12.430 1.00 90.44 206 SER A C 1
ATOM 1642 O O . SER A 1 206 ? 10.223 12.169 -13.165 1.00 90.44 206 SER A O 1
ATOM 1644 N N . THR A 1 207 ? 9.049 12.696 -11.337 1.00 87.38 207 THR A N 1
ATOM 1645 C CA . THR A 1 207 ? 9.971 13.709 -10.824 1.00 87.38 207 THR A CA 1
ATOM 1646 C C . THR A 1 207 ? 10.556 13.283 -9.484 1.00 87.38 207 THR A C 1
ATOM 1648 O O . THR A 1 207 ? 9.975 12.456 -8.773 1.00 87.38 207 THR A O 1
ATOM 1651 N N . SER A 1 208 ? 11.687 13.889 -9.124 1.00 84.69 208 SER A N 1
ATOM 1652 C CA . SER A 1 208 ? 12.230 13.776 -7.771 1.00 84.69 208 SER A CA 1
ATOM 1653 C C . SER A 1 208 ? 11.270 14.383 -6.742 1.00 84.69 208 SER A C 1
ATOM 1655 O O . SER A 1 208 ? 10.521 15.318 -7.035 1.00 84.69 208 SER A O 1
ATOM 1657 N N . LEU A 1 209 ? 11.318 13.855 -5.522 1.00 80.81 209 LEU A N 1
ATOM 1658 C CA . LEU A 1 209 ? 10.714 14.408 -4.315 1.00 80.81 209 LEU A CA 1
ATOM 1659 C C . LEU A 1 209 ? 11.442 15.666 -3.815 1.00 80.81 209 LEU A C 1
ATOM 1661 O O . LEU A 1 209 ? 10.878 16.415 -3.019 1.00 80.81 209 LEU A O 1
ATOM 1665 N N . LEU A 1 210 ? 12.675 15.918 -4.269 1.00 79.12 210 LEU A N 1
ATOM 1666 C CA . LEU A 1 210 ? 13.397 17.154 -3.976 1.00 79.12 210 LEU A CA 1
ATOM 1667 C C . LEU A 1 210 ? 12.776 18.351 -4.714 1.00 79.12 210 LEU A C 1
ATOM 1669 O O . LEU A 1 210 ? 12.452 18.233 -5.895 1.00 79.12 210 LEU A O 1
ATOM 1673 N N . PRO A 1 211 ? 12.664 19.532 -4.087 1.00 74.56 211 PRO A N 1
ATOM 1674 C CA . PRO A 1 211 ? 12.255 20.748 -4.785 1.00 74.56 211 PRO A CA 1
ATOM 1675 C C . PRO A 1 211 ? 13.341 21.230 -5.771 1.00 74.56 211 PRO A C 1
ATOM 1677 O O . PRO A 1 211 ? 14.536 21.155 -5.482 1.00 74.56 211 PRO A O 1
ATOM 1680 N N . ASN A 1 212 ? 12.936 21.768 -6.928 1.00 58.94 212 ASN A N 1
ATOM 1681 C CA . ASN A 1 212 ? 13.821 22.503 -7.850 1.00 58.94 212 ASN A CA 1
ATOM 1682 C C . ASN A 1 212 ? 14.318 23.771 -7.129 1.00 58.94 212 ASN A C 1
ATOM 1684 O O . ASN A 1 212 ? 13.472 24.611 -6.828 1.00 58.94 212 ASN A O 1
ATOM 1688 N N . PRO A 1 213 ? 15.611 23.920 -6.766 1.00 61.53 213 PRO A N 1
ATOM 1689 C CA . PRO A 1 213 ? 16.781 23.634 -7.608 1.00 61.53 213 PRO A CA 1
ATOM 1690 C C . PRO A 1 213 ? 17.709 22.512 -7.108 1.00 61.53 213 PRO A C 1
ATOM 1692 O O . PRO A 1 213 ? 18.773 22.304 -7.681 1.00 61.53 213 PRO A O 1
ATOM 1695 N N . LEU A 1 214 ? 17.347 21.791 -6.043 1.00 65.31 214 LEU A N 1
ATOM 1696 C CA . LEU A 1 214 ? 18.183 20.715 -5.487 1.00 65.31 214 LEU A CA 1
ATOM 1697 C C . LEU A 1 214 ? 18.127 19.427 -6.324 1.00 65.31 214 LEU A C 1
ATOM 1699 O O . LEU A 1 214 ? 18.820 18.455 -6.021 1.00 65.31 214 LEU A O 1
ATOM 1703 N N . GLN A 1 215 ? 17.289 19.404 -7.363 1.00 71.44 215 GLN A N 1
ATOM 1704 C CA . GLN A 1 215 ? 17.174 18.274 -8.270 1.00 71.44 215 GLN A CA 1
ATOM 1705 C C . GLN A 1 215 ? 18.436 18.142 -9.124 1.00 71.44 215 GLN A C 1
ATOM 1707 O O . GLN A 1 215 ? 18.870 19.076 -9.797 1.00 71.44 215 GLN A O 1
ATOM 1712 N N . ASN A 1 216 ? 19.007 16.940 -9.134 1.00 68.81 216 ASN A N 1
ATOM 1713 C CA . ASN A 1 216 ? 20.094 16.606 -10.036 1.00 68.81 216 ASN A CA 1
ATOM 1714 C C . ASN A 1 216 ? 19.526 16.320 -11.435 1.00 68.81 216 ASN A C 1
ATOM 1716 O O . ASN A 1 216 ? 18.891 15.289 -11.646 1.00 68.81 216 ASN A O 1
ATOM 1720 N N . SER A 1 217 ? 19.805 17.205 -12.393 1.00 68.38 217 SER A N 1
ATOM 1721 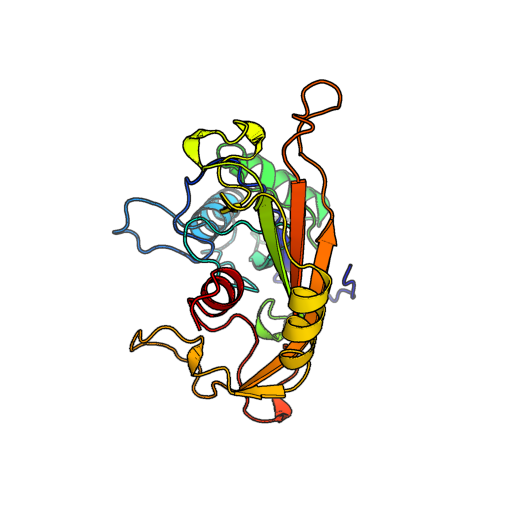C CA . SER A 1 217 ? 19.334 17.111 -13.783 1.00 68.38 217 SER A CA 1
ATOM 1722 C C . SER A 1 217 ? 19.841 15.884 -14.551 1.00 68.38 217 SER A C 1
ATOM 1724 O O . SER A 1 217 ? 19.348 15.592 -15.639 1.00 68.38 217 SER A O 1
ATOM 1726 N N . SER A 1 218 ? 20.820 15.152 -14.010 1.00 80.25 218 SER A N 1
ATOM 1727 C CA . SER A 1 218 ? 21.322 13.914 -14.616 1.00 80.25 218 SER A CA 1
ATOM 1728 C C . SER A 1 218 ? 20.491 12.671 -14.284 1.00 80.25 218 SER A C 1
ATOM 1730 O O . SER A 1 218 ? 20.630 11.668 -14.985 1.00 80.25 218 SER A O 1
ATOM 1732 N N . LEU A 1 219 ? 19.631 12.733 -13.260 1.00 87.12 219 LEU A N 1
ATOM 1733 C CA . LEU A 1 219 ? 18.777 11.620 -12.845 1.00 87.12 219 LEU A CA 1
ATOM 1734 C C . LEU A 1 219 ? 17.426 11.685 -13.556 1.00 87.12 219 LEU A C 1
ATOM 1736 O O . LEU A 1 219 ? 16.810 12.748 -13.631 1.00 87.12 219 LEU A O 1
ATOM 1740 N N . GLN A 1 220 ? 16.934 10.541 -14.029 1.00 90.38 220 GLN A N 1
ATOM 1741 C CA . GLN A 1 220 ? 15.579 10.430 -14.576 1.00 90.38 220 GLN A CA 1
ATOM 1742 C C . GLN A 1 220 ? 14.763 9.482 -13.707 1.00 90.38 220 GLN A C 1
ATOM 1744 O O . GLN A 1 220 ? 15.249 8.417 -13.336 1.00 90.38 220 GLN A O 1
ATOM 1749 N N . PHE A 1 221 ? 13.532 9.866 -13.382 1.00 92.06 221 PHE A N 1
ATOM 1750 C CA . PHE A 1 221 ? 12.635 9.065 -12.557 1.00 92.06 221 PHE A CA 1
ATOM 1751 C C . PHE A 1 221 ? 11.507 8.497 -13.413 1.00 92.06 221 PHE A C 1
ATOM 1753 O O . PHE A 1 221 ? 11.001 9.160 -14.317 1.00 92.06 221 PHE A O 1
ATOM 1760 N N . TRP A 1 222 ? 11.092 7.279 -13.092 1.00 93.94 222 TRP A N 1
ATOM 1761 C CA . TRP A 1 222 ? 10.078 6.520 -13.807 1.00 93.94 222 TRP A CA 1
ATOM 1762 C C . TRP A 1 222 ? 9.178 5.817 -12.801 1.00 93.94 222 TRP A C 1
ATOM 1764 O O . TRP A 1 222 ? 9.669 5.158 -11.887 1.00 93.94 222 TRP A O 1
ATOM 1774 N N . ASP A 1 223 ? 7.869 5.923 -12.990 1.00 93.31 223 ASP A N 1
ATOM 1775 C CA . ASP A 1 223 ? 6.883 5.202 -12.196 1.00 93.31 223 ASP A CA 1
ATOM 1776 C C . ASP A 1 223 ? 6.253 4.108 -13.070 1.00 93.31 223 ASP A C 1
ATOM 1778 O O . ASP A 1 223 ? 5.603 4.382 -14.081 1.00 93.31 223 ASP A O 1
ATOM 1782 N N . PHE A 1 224 ? 6.441 2.853 -12.670 1.00 94.06 224 PHE A N 1
ATOM 1783 C CA . PHE A 1 224 ? 5.779 1.696 -13.260 1.00 94.06 224 PHE A CA 1
ATOM 1784 C C . PHE A 1 224 ? 4.500 1.400 -12.483 1.00 94.06 224 PHE A C 1
ATOM 1786 O O . PHE A 1 224 ? 4.519 1.243 -11.259 1.00 94.06 224 PHE A O 1
ATOM 1793 N N . THR A 1 225 ? 3.382 1.294 -13.194 1.00 93.06 225 THR A N 1
ATOM 1794 C CA . THR A 1 225 ? 2.061 1.060 -12.608 1.00 93.06 225 THR A CA 1
ATOM 1795 C C . THR A 1 225 ? 1.516 -0.289 -13.045 1.00 93.06 225 THR A C 1
ATOM 1797 O O . THR A 1 225 ? 1.277 -0.508 -14.230 1.00 93.06 225 THR A O 1
ATOM 1800 N N . PHE A 1 226 ? 1.212 -1.151 -12.075 1.00 91.88 226 PHE A N 1
ATOM 1801 C CA . PHE A 1 226 ? 0.544 -2.432 -12.303 1.00 91.88 226 PHE A CA 1
ATOM 1802 C C . PHE A 1 226 ? -0.787 -2.458 -11.563 1.00 91.88 226 PHE A C 1
ATOM 1804 O O . PHE A 1 226 ? -0.822 -2.343 -10.338 1.00 91.88 226 PHE A O 1
ATOM 1811 N N . LYS A 1 227 ? -1.897 -2.625 -12.281 1.00 91.25 227 LYS A N 1
ATOM 1812 C CA . LYS A 1 227 ? -3.234 -2.767 -11.693 1.00 91.25 227 LYS A CA 1
ATOM 1813 C C . LYS A 1 227 ? -3.787 -4.135 -12.036 1.00 91.25 227 LYS A C 1
ATOM 1815 O O . LYS A 1 227 ? -3.975 -4.420 -13.211 1.00 91.25 227 LYS A O 1
ATOM 1820 N N . GLY A 1 228 ? -4.109 -4.944 -11.036 1.00 88.31 228 GLY A N 1
ATOM 1821 C CA . GLY A 1 228 ? -4.748 -6.245 -11.242 1.00 88.31 228 GLY A CA 1
ATOM 1822 C C . GLY A 1 228 ? -6.155 -6.314 -10.672 1.00 88.31 228 GLY A C 1
ATOM 1823 O O . GLY A 1 228 ? -6.499 -5.575 -9.743 1.00 88.31 228 GLY A O 1
ATOM 1824 N N . SER A 1 229 ? -6.966 -7.188 -11.262 1.00 86.44 229 SER A N 1
ATOM 1825 C CA . SER A 1 229 ? -8.341 -7.447 -10.839 1.00 86.44 229 SER A CA 1
ATOM 1826 C C . SER A 1 229 ? -8.393 -8.357 -9.612 1.00 86.44 229 SER A C 1
ATOM 1828 O O . SER A 1 229 ? -7.574 -9.262 -9.451 1.00 86.44 229 SER A O 1
ATOM 1830 N N . GLU A 1 230 ? -9.398 -8.124 -8.772 1.00 74.88 230 GLU A N 1
ATOM 1831 C CA . GLU A 1 230 ? -9.773 -8.976 -7.638 1.00 74.88 230 GLU A CA 1
ATOM 1832 C C . GLU A 1 230 ? -11.089 -9.729 -7.855 1.00 74.88 230 GLU A C 1
ATOM 1834 O O . GLU A 1 230 ? -11.464 -10.571 -7.032 1.00 74.88 230 GLU A O 1
ATOM 1839 N N . ASP A 1 231 ? -11.798 -9.408 -8.937 1.00 59.41 231 ASP A N 1
ATOM 1840 C CA . ASP A 1 231 ? -13.101 -9.969 -9.270 1.00 59.41 231 ASP A CA 1
ATOM 1841 C C . ASP A 1 231 ? -12.928 -11.344 -9.921 1.00 59.41 231 ASP A C 1
ATOM 1843 O O . ASP A 1 231 ? -12.962 -11.487 -11.139 1.00 59.41 231 ASP A O 1
ATOM 1847 N N . ASP A 1 232 ? -12.621 -12.354 -9.105 1.00 53.78 232 ASP A N 1
ATOM 1848 C CA . ASP A 1 232 ? -12.386 -13.712 -9.613 1.00 53.78 232 ASP A CA 1
ATOM 1849 C C . ASP A 1 232 ? -12.980 -14.827 -8.736 1.00 53.78 232 ASP A C 1
ATOM 1851 O O . ASP A 1 232 ? -12.741 -16.012 -8.950 1.00 53.78 232 ASP A O 1
ATOM 1855 N N . GLN A 1 233 ? -13.825 -14.477 -7.757 1.00 43.66 233 GLN A N 1
ATOM 1856 C CA . GLN A 1 233 ? -14.452 -15.484 -6.888 1.00 43.66 233 GLN A CA 1
ATOM 1857 C C . GLN A 1 233 ? -15.516 -16.339 -7.583 1.00 43.66 233 GLN A C 1
ATOM 1859 O O . GLN A 1 233 ? -15.752 -17.461 -7.149 1.00 43.66 233 GLN A O 1
ATOM 1864 N N . ARG A 1 234 ? -16.137 -15.860 -8.670 1.00 42.34 234 ARG A N 1
ATOM 1865 C CA . ARG A 1 234 ? -17.116 -16.657 -9.434 1.00 42.34 234 ARG A CA 1
ATOM 1866 C C . ARG A 1 234 ? -16.476 -17.722 -10.330 1.00 42.34 234 ARG A C 1
ATOM 1868 O O . ARG A 1 234 ? -17.185 -18.605 -10.791 1.00 42.34 234 ARG A O 1
ATOM 1875 N N . SER A 1 235 ? -15.167 -17.653 -10.573 1.00 47.25 235 SER A N 1
ATOM 1876 C CA . SER A 1 235 ? -14.448 -18.526 -11.514 1.00 47.25 235 SER A CA 1
ATOM 1877 C C . SER A 1 235 ? -13.530 -19.555 -10.833 1.00 47.25 235 SER A C 1
ATOM 1879 O O . SER A 1 235 ? -12.888 -20.344 -11.522 1.00 47.25 235 SER A O 1
ATOM 1881 N N . GLY A 1 236 ? -13.422 -19.536 -9.496 1.00 47.72 236 GLY A N 1
ATOM 1882 C CA . GLY A 1 236 ? -12.497 -20.395 -8.743 1.00 47.72 236 GLY A CA 1
ATOM 1883 C C . GLY A 1 236 ? -11.019 -19.984 -8.837 1.00 47.72 236 GLY A C 1
ATOM 1884 O O . GLY A 1 236 ? -10.140 -20.750 -8.441 1.00 47.72 236 GLY A O 1
ATOM 1885 N N . ARG A 1 237 ? -10.717 -18.788 -9.353 1.00 51.47 237 ARG A N 1
ATOM 1886 C CA . ARG A 1 237 ? -9.349 -18.277 -9.520 1.00 51.47 237 ARG A CA 1
ATOM 1887 C C . ARG A 1 237 ? -8.924 -17.381 -8.351 1.00 51.47 237 ARG A C 1
ATOM 1889 O O . ARG A 1 237 ? -9.738 -16.862 -7.587 1.00 51.47 237 ARG A O 1
ATOM 1896 N N . CYS A 1 238 ? -7.614 -17.225 -8.179 1.00 49.56 238 CYS A N 1
ATOM 1897 C CA . CYS A 1 238 ? -7.057 -16.464 -7.065 1.00 49.56 238 CYS A CA 1
ATOM 1898 C C . CYS A 1 238 ? -6.812 -14.988 -7.400 1.00 49.56 238 CYS A C 1
ATOM 1900 O O . CYS A 1 238 ? -6.670 -14.594 -8.552 1.00 49.56 238 CYS A O 1
ATOM 1902 N N . ARG A 1 239 ? -6.646 -14.177 -6.355 1.00 54.94 239 ARG A N 1
ATOM 1903 C CA . ARG A 1 239 ? -6.623 -12.710 -6.417 1.00 54.94 239 ARG A CA 1
ATOM 1904 C C . ARG A 1 239 ? -5.235 -12.101 -6.622 1.00 54.94 239 ARG A C 1
ATOM 1906 O O . ARG A 1 239 ? -4.219 -12.650 -6.169 1.00 54.94 239 ARG A O 1
ATOM 1913 N N . PHE A 1 240 ? -5.171 -10.952 -7.292 1.00 44.03 240 PHE A N 1
ATOM 1914 C CA . PHE A 1 240 ? -3.931 -10.233 -7.590 1.00 44.03 240 PHE A CA 1
ATOM 1915 C C . PHE A 1 240 ? -3.356 -9.581 -6.314 1.00 44.03 240 PHE A C 1
ATOM 1917 O O . PHE A 1 240 ? -3.920 -8.653 -5.735 1.00 44.03 240 PHE A O 1
ATOM 1924 N N . GLY A 1 241 ? -2.221 -10.101 -5.834 1.00 47.59 241 GLY A N 1
ATOM 1925 C CA . GLY A 1 241 ? -1.598 -9.685 -4.565 1.00 47.59 241 GLY A CA 1
ATOM 1926 C C . GLY A 1 241 ? -1.621 -10.735 -3.447 1.00 47.59 241 GLY A C 1
ATOM 1927 O O . GLY A 1 241 ? -1.153 -10.467 -2.345 1.00 47.59 241 GLY A O 1
ATOM 1928 N N . GLU A 1 242 ? -2.128 -11.947 -3.709 1.00 47.53 242 GLU A N 1
ATOM 1929 C CA . GLU A 1 242 ? -2.048 -13.076 -2.760 1.00 47.53 242 GLU A CA 1
ATOM 1930 C C . GLU A 1 242 ? -0.713 -13.836 -2.795 1.00 47.53 242 GLU A C 1
ATOM 1932 O O . GLU A 1 242 ? -0.486 -14.708 -1.958 1.00 47.53 242 GLU A O 1
ATOM 1937 N N . SER A 1 243 ? 0.170 -13.523 -3.748 1.00 39.88 243 SER A N 1
ATOM 1938 C CA . SER A 1 243 ? 1.468 -14.185 -3.897 1.00 39.88 243 SER A CA 1
ATOM 1939 C C . SER A 1 243 ? 2.587 -13.293 -3.359 1.00 39.88 243 SER A C 1
ATOM 1941 O O . SER A 1 243 ? 2.788 -12.195 -3.867 1.00 39.88 243 SER A O 1
ATOM 1943 N N . HIS A 1 244 ? 3.328 -13.821 -2.382 1.00 42.47 244 HIS A N 1
ATOM 1944 C CA . HIS A 1 244 ? 4.428 -13.235 -1.592 1.00 42.47 244 HIS A CA 1
ATOM 1945 C C . HIS A 1 244 ? 5.606 -12.584 -2.356 1.00 42.47 244 HIS A C 1
ATOM 1947 O O . HIS A 1 244 ? 6.675 -12.406 -1.781 1.00 42.47 244 HIS A O 1
ATOM 1953 N N . THR A 1 245 ? 5.538 -12.388 -3.678 1.00 40.41 245 THR A N 1
ATOM 1954 C CA . THR A 1 245 ? 6.740 -12.040 -4.478 1.00 40.41 245 THR A CA 1
ATOM 1955 C C . THR A 1 245 ? 6.475 -11.626 -5.926 1.00 40.41 245 THR A C 1
ATOM 1957 O O . THR A 1 245 ? 7.397 -11.159 -6.593 1.00 40.41 245 THR A O 1
ATOM 1960 N N . ALA A 1 246 ? 5.255 -11.811 -6.448 1.00 33.75 246 ALA A N 1
ATOM 1961 C CA . ALA A 1 246 ? 5.016 -11.702 -7.892 1.00 33.75 246 ALA A CA 1
ATOM 1962 C C . ALA A 1 246 ? 5.309 -10.301 -8.442 1.00 33.75 246 ALA A C 1
ATOM 1964 O O . ALA A 1 246 ? 5.852 -10.165 -9.534 1.00 33.75 246 ALA A O 1
ATOM 1965 N N . THR A 1 247 ? 5.036 -9.261 -7.660 1.00 38.34 247 THR A N 1
ATOM 1966 C CA . THR A 1 247 ? 5.244 -7.881 -8.095 1.00 38.34 247 THR A CA 1
ATOM 1967 C C . THR A 1 247 ? 6.734 -7.488 -8.105 1.00 38.34 247 THR A C 1
ATOM 1969 O O . THR A 1 247 ? 7.151 -6.761 -9.000 1.00 38.34 247 THR A O 1
ATOM 1972 N N . ASN A 1 248 ? 7.573 -8.049 -7.218 1.00 35.81 248 ASN A N 1
ATOM 1973 C CA . ASN A 1 248 ? 9.023 -7.766 -7.176 1.00 35.81 248 ASN A CA 1
ATOM 1974 C C . ASN A 1 248 ? 9.824 -8.444 -8.304 1.00 35.81 248 ASN A C 1
ATOM 1976 O O . ASN A 1 248 ? 10.899 -7.972 -8.679 1.00 35.81 248 ASN A O 1
ATOM 1980 N N . LYS A 1 249 ? 9.330 -9.561 -8.857 1.00 35.75 249 LYS A N 1
ATOM 1981 C CA . LYS A 1 249 ? 9.980 -10.226 -10.001 1.00 35.75 249 LYS A CA 1
ATOM 1982 C C . LYS A 1 249 ? 9.693 -9.517 -11.325 1.00 35.75 249 LYS A C 1
ATOM 1984 O O . LYS A 1 249 ? 10.601 -9.370 -12.132 1.00 35.75 249 LYS A O 1
ATOM 1989 N N . ILE A 1 250 ? 8.472 -9.008 -11.507 1.00 38.00 250 ILE A N 1
ATOM 1990 C CA . ILE A 1 250 ? 8.090 -8.248 -12.710 1.00 38.00 250 ILE A CA 1
ATOM 1991 C C . ILE A 1 250 ? 8.941 -6.970 -12.843 1.00 38.00 250 ILE A C 1
ATOM 1993 O O . ILE A 1 250 ? 9.358 -6.623 -13.942 1.00 38.00 250 ILE A O 1
ATOM 1997 N N . SER A 1 251 ? 9.274 -6.304 -11.731 1.00 33.62 251 SER A N 1
ATOM 1998 C CA . SER A 1 251 ? 10.074 -5.069 -11.733 1.00 33.62 251 SER A CA 1
ATOM 1999 C C . SER A 1 251 ? 11.592 -5.270 -11.833 1.00 33.62 251 SER A C 1
ATOM 2001 O O . SER A 1 251 ? 12.306 -4.303 -12.071 1.00 33.62 251 SER A O 1
ATOM 2003 N N . SER A 1 252 ? 12.116 -6.483 -11.611 1.00 33.03 252 SER A N 1
ATOM 2004 C CA . SER A 1 252 ? 13.569 -6.737 -11.559 1.00 33.03 252 SER A CA 1
ATOM 2005 C C . SER A 1 252 ? 14.161 -7.291 -12.858 1.00 33.03 252 SER A C 1
ATOM 2007 O O . SER A 1 252 ? 15.351 -7.601 -12.888 1.00 33.03 252 SER A O 1
ATOM 2009 N N . GLY A 1 253 ? 13.358 -7.436 -13.921 1.00 30.75 253 GLY A N 1
ATOM 2010 C CA . GLY A 1 253 ? 13.825 -7.920 -15.228 1.00 30.75 253 GLY A CA 1
ATOM 2011 C C . GLY A 1 253 ? 14.405 -9.340 -15.208 1.00 30.75 253 GLY A C 1
ATOM 2012 O O . GLY A 1 253 ? 15.044 -9.752 -16.169 1.00 30.75 253 GLY A O 1
ATOM 2013 N N . ARG A 1 254 ? 14.207 -10.089 -14.116 1.00 27.72 254 ARG A N 1
ATOM 2014 C CA . ARG A 1 254 ? 14.593 -11.498 -13.986 1.00 27.72 254 ARG A CA 1
ATOM 2015 C C . ARG A 1 254 ? 13.352 -12.359 -14.196 1.00 27.72 254 ARG A C 1
ATOM 2017 O O . ARG A 1 254 ? 12.746 -12.818 -13.225 1.00 27.72 254 ARG A O 1
ATOM 2024 N N . ALA A 1 255 ? 12.960 -12.498 -15.457 1.00 28.47 255 ALA A N 1
ATOM 2025 C CA . ALA A 1 255 ? 12.130 -13.601 -15.928 1.00 28.47 255 ALA A CA 1
ATOM 2026 C C . ALA A 1 255 ? 13.045 -14.613 -16.621 1.00 28.47 255 ALA A C 1
ATOM 2028 O O . ALA A 1 255 ? 13.942 -14.154 -17.364 1.00 28.47 255 ALA A O 1
#

Foldseek 3Di:
DDDDDADDDQWFKKKWFKFQPDLDQQAQWADADPPPDPGGHVQVQLQVLLVVVVFDDGKGKQWQFTDGRLDGDGTTIIIIIGHHDPVDDDDDFVRVQVSSCVSCVVDSMHTDTMDGDDPPDGNRQPDFKDKDKAKEKECDDLVPDDSSCRSVHHYHNHQDDPQVVQAVVQVVLAAKDQLPVLFDPDPDQPFDGSIWHKHDWHKDWDADPDDPPVDDPSMTMMMIMTMTGQPCPVPSHHGDRSGRGNVVCVVPPPD

Mean predicted aligned error: 10.59 Å